Protein AF-A0A9P4GZK0-F1 (afdb_monomer)

Sequence (194 aa):
MDSSSLLPEMSDAFSIWDTGPIDHAFTLTSPNNSKDPSTAVVNSVSCSWLLSFKPSSAPNNCAILILGGGGYIELMVGREGIQVARWLCSLGFHCFVLTLELPEKQESYDVVQPDVQLRDEVPRTFVVYAGNDKVVPVVNAYRLAQAIQEKRVGVEVHVFADAPHGFTLDTVGLPVSAWTGMCAAWMKQLRLFG

Organism: NCBI:txid210430

Foldseek 3Di:
DDPCQLADPQPDKDFDPDPDDCVVQFDWDFVPRDSHNLRIKTQDGPTKMKRKDAQPDAALPAEEEFFADDQLGIGRCRNRNVVVCNLVSPQRYIYIYMDDRGPDHDVCVVPCLPLVPDDLDDAAEEEEEECPDPPDHPVSVVSNCVSCVVSVHHYHYHYDPHDDPPDGCPRPPDPSNCSSVVVVVVCVVVVSGD

InterPro domains:
  IPR002925 Dienelactone hydrolase [PF01738] (125-193)
  IPR029058 Alpha/Beta hydrolase fold [G3DSA:3.40.50.1820] (100-193)
  IPR029058 Alpha/Beta hydrolase fold [SSF53474] (97-188)

Nearest PDB structures (foldseek):
  6a6o-assembly1_A  TM=7.154E-01  e=4.661E-07  Caldicellulosiruptor acetigenus 6A
  3bxp-assembly1_B  TM=6.735E-01  e=2.338E-05  Lactiplantibacillus plantarum WCFS1
  5yzm-assembly1_B  TM=6.278E-01  e=8.307E-03  Deinococcus radiodurans R1 = ATCC 13939 = DSM 20539
  3ain-assembly1_A  TM=5.612E-01  e=8.154E-02  Sulfurisphaera tokodaii
  3dlb-assembly1_B  TM=3.175E-01  e=6.164E-01  Thermus thermophilus

pLDDT: mean 85.08, std 13.41, range [36.5, 98.31]

Mean predicted aligned error: 6.68 Å

Structure (mmCIF, N/CA/C/O backbone):
data_AF-A0A9P4GZK0-F1
#
_entry.id   AF-A0A9P4GZK0-F1
#
loop_
_atom_site.group_PDB
_atom_site.id
_atom_site.type_symbol
_atom_site.label_atom_id
_atom_site.label_alt_id
_atom_site.label_comp_id
_atom_site.label_asym_id
_atom_site.label_entity_id
_atom_site.label_seq_id
_atom_site.pdbx_PDB_ins_code
_atom_site.Cartn_x
_atom_site.Cartn_y
_atom_site.Cartn_z
_atom_site.occupancy
_atom_site.B_iso_or_equiv
_atom_site.auth_seq_id
_atom_site.auth_comp_id
_atom_site.auth_asym_id
_atom_site.auth_atom_id
_atom_site.pdbx_PDB_model_num
ATOM 1 N N . MET A 1 1 ? 10.801 -10.917 -26.044 1.00 36.50 1 MET A N 1
ATOM 2 C CA . MET A 1 1 ? 10.352 -11.952 -25.089 1.00 36.50 1 MET A CA 1
ATOM 3 C C . MET A 1 1 ? 8.890 -11.686 -24.822 1.00 36.50 1 MET A C 1
ATOM 5 O O . MET A 1 1 ? 8.538 -10.523 -24.698 1.00 36.50 1 MET A O 1
ATOM 9 N N . ASP A 1 2 ? 8.063 -12.724 -24.836 1.00 42.66 2 ASP A N 1
ATOM 10 C CA . ASP A 1 2 ? 6.616 -12.588 -24.686 1.00 42.66 2 ASP A CA 1
ATOM 11 C C . ASP A 1 2 ? 6.267 -12.234 -23.228 1.00 42.66 2 ASP A C 1
ATOM 13 O O . ASP A 1 2 ? 6.467 -13.036 -22.310 1.00 42.66 2 ASP A O 1
ATOM 17 N N . SER A 1 3 ? 5.827 -10.992 -23.011 1.00 46.72 3 SER A N 1
ATOM 18 C CA . SER A 1 3 ? 5.447 -10.425 -21.709 1.00 46.72 3 SER A CA 1
ATOM 19 C C . SER A 1 3 ? 4.198 -11.078 -21.106 1.00 46.72 3 SER A C 1
ATOM 21 O O . SER A 1 3 ? 3.907 -10.856 -19.932 1.00 46.72 3 SER A O 1
ATOM 23 N N . SER A 1 4 ? 3.493 -11.914 -21.877 1.00 50.47 4 SER A N 1
ATOM 24 C CA . SER A 1 4 ? 2.257 -12.599 -21.480 1.00 50.47 4 SER A CA 1
ATOM 25 C C . SER A 1 4 ? 2.415 -13.518 -20.260 1.00 50.47 4 SER A C 1
ATOM 27 O O . SER A 1 4 ? 1.480 -13.678 -19.483 1.00 50.47 4 SER A O 1
ATOM 29 N N . SER A 1 5 ? 3.607 -14.088 -20.036 1.00 53.69 5 SER A N 1
ATOM 30 C CA . SER A 1 5 ? 3.842 -15.073 -18.961 1.00 53.69 5 SER A CA 1
ATOM 31 C C . SER A 1 5 ? 4.062 -14.491 -17.556 1.00 53.69 5 SER A C 1
ATOM 33 O O . SER A 1 5 ? 4.090 -15.250 -16.590 1.00 53.69 5 SER A O 1
ATOM 35 N N . LEU A 1 6 ? 4.227 -13.169 -17.434 1.00 54.34 6 LEU A N 1
ATOM 36 C CA . LEU A 1 6 ? 4.440 -12.474 -16.153 1.00 54.34 6 LEU A CA 1
ATOM 37 C C . LEU A 1 6 ? 3.178 -11.807 -15.609 1.00 54.34 6 LEU A C 1
ATOM 39 O O . LEU A 1 6 ? 3.190 -11.285 -14.495 1.00 54.34 6 LEU A O 1
ATOM 43 N N . LEU A 1 7 ? 2.097 -11.818 -16.381 1.00 59.19 7 LEU A N 1
ATOM 44 C CA . LEU A 1 7 ? 0.811 -11.303 -15.952 1.00 59.19 7 LEU A CA 1
ATOM 45 C C . LEU A 1 7 ? -0.003 -12.447 -15.329 1.00 59.19 7 LEU A C 1
ATOM 47 O O . LEU A 1 7 ? 0.010 -13.561 -15.854 1.00 59.19 7 LEU A O 1
ATOM 51 N N . PRO A 1 8 ? -0.698 -12.219 -14.199 1.00 54.00 8 PRO A N 1
ATOM 52 C CA . PRO A 1 8 ? -1.696 -13.173 -13.725 1.00 54.00 8 PRO A CA 1
ATOM 53 C C . PRO A 1 8 ? -2.717 -13.396 -14.845 1.00 54.00 8 PRO A C 1
ATOM 55 O O . PRO A 1 8 ? -2.987 -12.447 -15.580 1.00 54.00 8 PRO A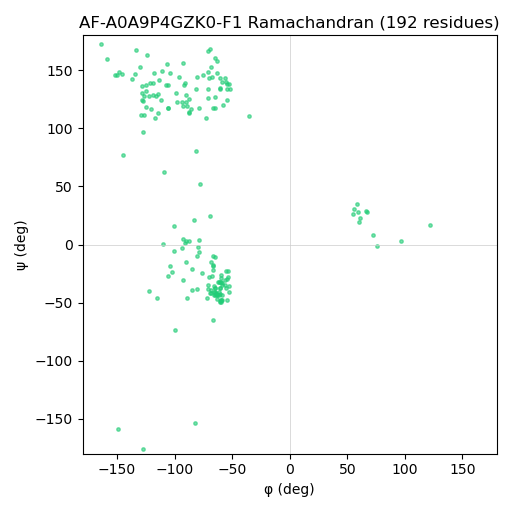 O 1
ATOM 58 N N . GLU A 1 9 ? -3.216 -14.633 -14.994 1.00 54.28 9 GLU A N 1
ATOM 59 C CA . GLU A 1 9 ? -4.122 -15.043 -16.081 1.00 54.28 9 GLU A CA 1
ATOM 60 C C . GLU A 1 9 ? -5.069 -13.894 -16.447 1.00 54.28 9 GLU A C 1
ATOM 62 O O . GLU A 1 9 ? -5.887 -13.474 -15.631 1.00 54.28 9 GLU A O 1
ATOM 67 N N . MET A 1 10 ? -4.864 -13.320 -17.638 1.00 51.28 10 MET A N 1
ATOM 68 C CA . MET A 1 10 ? -5.350 -11.998 -18.067 1.00 51.28 10 MET A CA 1
ATOM 69 C C . MET A 1 10 ? -6.876 -11.923 -18.254 1.00 51.28 10 MET A C 1
ATOM 71 O O . MET A 1 10 ? -7.372 -11.113 -19.034 1.00 51.28 10 MET A O 1
ATOM 75 N N . SER A 1 11 ? -7.645 -12.778 -17.583 1.00 50.88 11 SER A N 1
ATOM 76 C CA . SER A 1 11 ? -9.084 -12.890 -17.781 1.00 50.88 11 SER A CA 1
ATOM 77 C C . SER A 1 11 ? -9.858 -11.653 -17.330 1.00 50.88 11 SER A C 1
ATOM 79 O O . SER A 1 11 ? -10.993 -11.488 -17.758 1.00 50.88 11 SER A O 1
ATOM 81 N N . ASP A 1 12 ? -9.277 -10.774 -16.505 1.00 73.31 12 ASP A N 1
ATOM 82 C CA . ASP A 1 12 ? -9.933 -9.545 -16.055 1.00 73.31 12 ASP A CA 1
ATOM 83 C C . ASP A 1 12 ? -8.907 -8.399 -15.915 1.00 73.31 12 ASP A C 1
ATOM 85 O O . ASP A 1 12 ? -8.463 -8.073 -14.815 1.00 73.31 12 ASP A O 1
ATOM 89 N N . ALA A 1 13 ? -8.490 -7.790 -17.027 1.00 80.50 13 ALA A N 1
ATOM 90 C CA . ALA A 1 13 ? -7.723 -6.542 -17.023 1.00 80.50 13 ALA A CA 1
ATOM 91 C C . ALA A 1 13 ? -8.471 -5.468 -17.819 1.00 80.50 13 ALA A C 1
ATOM 93 O O . ALA A 1 13 ? -9.044 -5.756 -18.870 1.00 80.50 13 ALA A O 1
ATOM 94 N N . PHE A 1 14 ? -8.472 -4.236 -17.315 1.00 84.19 14 PHE A N 1
ATOM 95 C CA . PHE A 1 14 ? -9.250 -3.136 -17.884 1.00 84.19 14 PHE A CA 1
ATOM 96 C C . PHE A 1 14 ? -8.354 -1.930 -18.115 1.00 84.19 14 PHE A C 1
ATOM 98 O O . PHE A 1 14 ? -7.653 -1.499 -17.201 1.00 84.19 14 PHE A O 1
ATOM 105 N N . SER A 1 15 ? -8.399 -1.356 -19.308 1.00 84.50 15 SER A N 1
ATOM 106 C CA . SER A 1 15 ? -7.792 -0.050 -19.538 1.00 84.50 15 SER A CA 1
ATOM 107 C C . SER A 1 15 ? -8.654 1.058 -18.937 1.00 84.50 15 SER A C 1
ATOM 109 O O . SER A 1 15 ? -9.883 0.957 -18.915 1.00 84.50 15 SER A O 1
ATOM 111 N N . ILE A 1 16 ? -8.009 2.114 -18.441 1.00 82.31 16 ILE A N 1
ATOM 112 C CA . ILE A 1 16 ? -8.696 3.252 -17.812 1.00 82.31 16 ILE A CA 1
ATOM 113 C C . ILE A 1 16 ? -9.165 4.274 -18.849 1.00 82.31 16 ILE A C 1
ATOM 115 O O . ILE A 1 16 ? -10.252 4.833 -18.706 1.00 82.31 16 ILE A O 1
ATOM 119 N N . TRP A 1 17 ? -8.349 4.522 -19.876 1.00 76.44 17 TRP A N 1
ATOM 120 C CA . TRP A 1 17 ? -8.568 5.615 -20.830 1.00 76.44 17 TRP A CA 1
ATOM 121 C C . TRP A 1 17 ? -8.846 5.108 -22.247 1.00 76.44 17 TRP A C 1
ATOM 123 O O . TRP A 1 17 ? -9.811 5.544 -22.870 1.00 76.44 17 TRP A O 1
ATOM 133 N N . ASP A 1 18 ? -8.047 4.151 -22.728 1.00 67.25 18 ASP A N 1
ATOM 134 C CA . ASP A 1 18 ? -8.069 3.700 -24.125 1.00 67.25 18 ASP A CA 1
ATOM 135 C C . ASP A 1 18 ? -8.554 2.261 -24.269 1.00 67.25 18 ASP A C 1
ATOM 137 O O . ASP A 1 18 ? -8.141 1.389 -23.524 1.00 67.25 18 ASP A O 1
ATOM 141 N N . THR A 1 19 ? -9.326 1.921 -25.294 1.00 66.69 19 THR A N 1
ATOM 142 C CA . THR A 1 19 ? -9.740 0.521 -25.537 1.00 66.69 19 THR A CA 1
ATOM 143 C C . THR A 1 19 ? -8.695 -0.305 -26.301 1.00 66.69 19 THR A C 1
ATOM 145 O O . THR A 1 19 ? -9.048 -1.282 -26.963 1.00 66.69 19 THR A O 1
ATOM 148 N N . GLY A 1 20 ? -7.428 0.119 -26.292 1.00 66.50 20 GLY A N 1
ATOM 149 C CA . GLY A 1 20 ? -6.337 -0.582 -26.969 1.00 66.50 20 GLY A CA 1
ATOM 150 C C . GLY A 1 20 ? -6.068 -1.964 -26.359 1.00 66.50 20 GLY A C 1
ATOM 151 O O . GLY A 1 20 ? -6.484 -2.229 -25.231 1.00 66.50 20 GLY A O 1
ATOM 152 N N . PRO A 1 21 ? -5.391 -2.871 -27.082 1.00 70.44 21 PRO A N 1
ATOM 153 C CA . PRO A 1 21 ? -4.929 -4.119 -26.491 1.00 70.44 21 PRO A CA 1
ATOM 154 C C . PRO A 1 21 ? -3.911 -3.826 -25.381 1.00 70.44 21 PRO A C 1
ATOM 156 O O . PRO A 1 21 ? -3.145 -2.869 -25.458 1.00 70.44 21 PRO A O 1
ATOM 159 N N . ILE A 1 22 ? -3.890 -4.670 -24.351 1.00 74.75 22 ILE A N 1
ATOM 160 C CA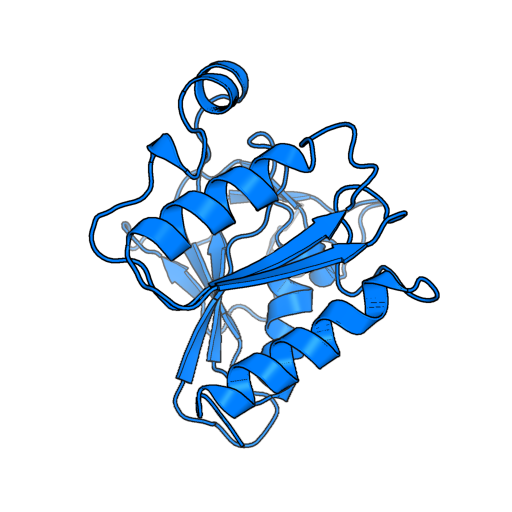 . ILE A 1 22 ? -2.884 -4.603 -23.276 1.00 74.75 22 ILE A CA 1
ATOM 161 C C . ILE A 1 22 ? -1.474 -4.928 -23.781 1.00 74.75 22 ILE A C 1
ATOM 163 O O . ILE A 1 22 ? -0.480 -4.574 -23.147 1.00 74.75 22 ILE A O 1
ATOM 167 N N . ASP A 1 23 ? -1.378 -5.577 -24.940 1.00 70.69 23 ASP A N 1
ATOM 168 C CA . ASP A 1 23 ? -0.118 -5.809 -25.626 1.00 70.69 23 ASP A CA 1
ATOM 169 C C . ASP A 1 23 ? 0.548 -4.456 -25.901 1.00 70.69 23 ASP A C 1
ATOM 171 O O . ASP A 1 23 ? -0.012 -3.597 -26.578 1.00 70.69 23 ASP A O 1
ATOM 175 N N . HIS A 1 24 ? 1.753 -4.269 -25.356 1.00 72.19 24 HIS A N 1
ATOM 176 C CA . HIS A 1 24 ? 2.518 -3.013 -25.390 1.00 72.19 24 HIS A CA 1
ATOM 177 C C . HIS A 1 24 ? 1.990 -1.874 -24.505 1.00 72.19 24 HIS A C 1
ATOM 179 O O . HIS A 1 24 ? 2.543 -0.778 -24.552 1.00 72.19 24 HIS A O 1
ATOM 185 N N . ALA A 1 25 ? 0.992 -2.115 -23.650 1.00 75.19 25 ALA A N 1
ATOM 186 C CA . ALA A 1 25 ? 0.517 -1.111 -22.699 1.00 75.19 25 ALA A CA 1
ATOM 187 C C . ALA A 1 25 ? 1.593 -0.682 -21.698 1.00 75.19 25 ALA A C 1
ATOM 189 O O . ALA A 1 25 ? 1.618 0.462 -21.248 1.00 75.19 25 ALA A O 1
ATOM 190 N N . PHE A 1 26 ? 2.477 -1.608 -21.341 1.00 79.44 26 PHE A N 1
ATOM 191 C CA . PHE A 1 26 ? 3.599 -1.381 -20.448 1.00 79.44 26 PHE A CA 1
ATOM 192 C C . PHE A 1 26 ? 4.667 -2.455 -20.662 1.00 79.44 26 PHE A C 1
ATOM 194 O O . PHE A 1 26 ? 4.394 -3.540 -21.184 1.00 79.44 26 PHE A O 1
ATOM 201 N N . THR A 1 27 ? 5.896 -2.163 -20.247 1.00 80.75 27 THR A N 1
ATOM 202 C CA . THR A 1 27 ? 6.993 -3.135 -20.276 1.00 80.75 27 THR A CA 1
ATOM 203 C C . THR A 1 27 ? 7.184 -3.763 -18.907 1.00 80.75 27 THR A C 1
ATOM 205 O O . THR A 1 27 ? 7.273 -3.062 -17.900 1.00 80.75 27 THR A O 1
ATOM 208 N N . LEU A 1 28 ? 7.256 -5.095 -18.883 1.00 79.69 28 LEU A N 1
ATOM 209 C CA . LEU A 1 28 ? 7.527 -5.876 -17.682 1.00 79.69 28 LEU A CA 1
ATOM 210 C C . LEU A 1 28 ? 8.936 -6.451 -17.717 1.00 79.69 28 LEU A C 1
ATOM 212 O O . LEU A 1 28 ? 9.360 -7.034 -18.717 1.00 79.69 28 LEU A O 1
ATOM 216 N N . THR A 1 29 ? 9.609 -6.378 -16.580 1.00 82.75 29 THR A N 1
ATOM 217 C CA . THR A 1 29 ? 10.801 -7.166 -16.284 1.00 82.75 29 THR A CA 1
ATOM 218 C C . THR A 1 29 ? 10.595 -7.955 -14.998 1.00 82.75 29 THR A C 1
ATOM 220 O O . THR A 1 29 ? 9.687 -7.688 -14.212 1.00 82.75 29 THR A O 1
ATOM 223 N N . SER A 1 30 ? 11.423 -8.971 -14.783 1.00 77.75 30 SER A N 1
ATOM 224 C CA . SER A 1 30 ? 11.475 -9.682 -13.512 1.00 77.75 30 SER A CA 1
ATOM 225 C C . SER A 1 30 ? 12.929 -9.931 -13.115 1.00 77.75 30 SER A C 1
ATOM 227 O O . SER A 1 30 ? 13.769 -10.231 -13.977 1.00 77.75 30 SER A O 1
ATOM 229 N N . PRO A 1 31 ? 13.267 -9.832 -11.818 1.00 77.56 31 PRO A N 1
ATOM 230 C CA . PRO A 1 31 ? 14.590 -10.199 -11.342 1.00 77.56 31 PRO A CA 1
ATOM 231 C C . PRO A 1 31 ? 14.943 -11.630 -11.764 1.00 77.56 31 PRO A C 1
ATOM 233 O O . PRO A 1 31 ? 14.139 -12.554 -11.617 1.00 77.56 31 PRO A O 1
ATOM 236 N N . ASN A 1 32 ? 16.157 -11.818 -12.286 1.00 79.31 32 ASN A N 1
ATOM 237 C CA . ASN A 1 32 ? 16.692 -13.116 -12.719 1.00 79.31 32 ASN A CA 1
ATOM 238 C C . ASN A 1 32 ? 15.823 -13.874 -13.746 1.00 79.31 32 ASN A C 1
ATOM 240 O O . ASN A 1 32 ? 15.887 -15.101 -13.803 1.00 79.31 32 ASN A O 1
ATOM 244 N N . ASN A 1 33 ? 15.012 -13.175 -14.553 1.00 77.00 33 ASN A N 1
ATOM 245 C CA . ASN A 1 33 ? 14.053 -13.785 -15.486 1.00 77.00 33 ASN A CA 1
ATOM 246 C C . ASN A 1 33 ? 13.057 -14.745 -14.800 1.00 77.00 33 ASN A C 1
ATOM 248 O O . ASN A 1 33 ? 12.615 -15.731 -15.400 1.00 77.00 33 ASN A O 1
ATOM 252 N N . SER A 1 34 ? 12.715 -14.479 -13.534 1.00 78.00 34 SER A N 1
ATOM 253 C CA . SER A 1 34 ? 11.658 -15.186 -12.805 1.00 78.00 34 SER A CA 1
ATOM 254 C C . SER A 1 34 ? 10.350 -15.168 -13.597 1.00 78.00 34 SER A C 1
ATOM 256 O O . SER A 1 34 ? 9.984 -14.134 -14.143 1.00 78.00 34 SER A O 1
ATOM 258 N N . LYS A 1 35 ? 9.622 -16.287 -13.633 1.00 78.12 35 LYS A N 1
ATOM 259 C CA . LYS A 1 35 ? 8.276 -16.357 -14.230 1.00 78.12 35 LYS A CA 1
ATOM 260 C C . LYS A 1 35 ? 7.153 -16.087 -13.229 1.00 78.12 35 LYS A C 1
ATOM 262 O O . LYS A 1 35 ? 5.992 -16.184 -13.599 1.00 78.12 35 LYS A O 1
ATOM 267 N N . ASP A 1 36 ? 7.475 -15.804 -11.968 1.00 81.44 36 ASP A N 1
ATOM 268 C CA . ASP A 1 36 ? 6.464 -15.503 -10.956 1.00 81.44 36 ASP A CA 1
ATOM 269 C C . ASP A 1 36 ? 5.972 -14.051 -11.106 1.00 81.44 36 ASP A C 1
ATOM 271 O O . ASP A 1 36 ? 6.761 -13.123 -10.874 1.00 81.44 36 ASP A O 1
ATOM 275 N N . PRO A 1 37 ? 4.676 -13.827 -11.410 1.00 80.75 37 PRO A N 1
ATOM 276 C CA . PRO A 1 37 ? 4.082 -12.491 -11.470 1.00 80.75 37 PRO A CA 1
ATOM 277 C C . PRO A 1 37 ? 4.307 -11.669 -10.198 1.00 80.75 37 PRO A C 1
ATOM 279 O O . PRO A 1 37 ? 4.395 -10.447 -10.250 1.00 80.75 37 PRO A O 1
ATOM 282 N N . SER A 1 38 ? 4.462 -12.324 -9.041 1.00 81.81 38 SER A N 1
ATOM 283 C CA . SER A 1 38 ? 4.719 -11.666 -7.754 1.00 81.81 38 SER A CA 1
ATOM 284 C C . SER A 1 38 ? 6.064 -10.926 -7.686 1.00 81.81 38 SER A C 1
ATOM 286 O O . SER A 1 38 ? 6.302 -10.155 -6.755 1.00 81.81 38 SER A O 1
ATOM 288 N N . THR A 1 39 ? 6.931 -11.142 -8.677 1.00 83.31 39 THR A N 1
ATOM 289 C CA . THR A 1 39 ? 8.256 -10.522 -8.800 1.00 83.31 39 THR A CA 1
ATOM 290 C C . THR A 1 39 ? 8.340 -9.510 -9.941 1.00 83.31 39 THR A C 1
ATOM 292 O O . THR A 1 39 ? 9.401 -8.932 -10.163 1.00 83.31 39 THR A O 1
ATOM 295 N N . ALA A 1 40 ? 7.245 -9.296 -10.671 1.00 85.19 40 ALA A N 1
ATOM 296 C CA . ALA A 1 40 ? 7.241 -8.450 -11.852 1.00 85.19 40 ALA A CA 1
ATOM 297 C C . ALA A 1 40 ? 7.409 -6.960 -11.505 1.00 85.19 40 ALA A C 1
ATOM 299 O O . ALA A 1 40 ? 6.868 -6.465 -10.512 1.00 85.19 40 ALA A O 1
ATOM 300 N N . VAL A 1 41 ? 8.135 -6.246 -12.357 1.00 85.00 41 VAL A N 1
ATOM 301 C CA . VAL A 1 41 ? 8.388 -4.806 -12.281 1.00 85.00 41 VAL A CA 1
ATOM 302 C C . VAL A 1 41 ? 7.951 -4.187 -13.598 1.00 85.00 41 VAL A C 1
ATOM 304 O O . VAL A 1 41 ? 8.294 -4.695 -14.664 1.00 85.00 41 VAL A O 1
ATOM 307 N N . VAL A 1 42 ? 7.186 -3.102 -13.530 1.00 83.75 42 VAL A N 1
ATOM 308 C CA . VAL A 1 42 ? 6.823 -2.305 -14.703 1.00 83.75 42 VAL A CA 1
ATOM 309 C C . VAL A 1 42 ? 7.825 -1.162 -14.845 1.00 83.75 42 VAL A C 1
ATOM 311 O O . VAL A 1 42 ? 7.987 -0.371 -13.919 1.00 83.75 42 VAL A O 1
ATOM 314 N N . ASN A 1 43 ? 8.503 -1.079 -15.990 1.00 81.00 43 ASN A N 1
ATOM 315 C CA . ASN A 1 43 ? 9.562 -0.084 -16.228 1.00 81.00 43 ASN A CA 1
ATOM 316 C C . ASN A 1 43 ? 9.102 1.094 -17.094 1.00 81.00 43 ASN A C 1
ATOM 318 O O . ASN A 1 43 ? 9.706 2.158 -17.062 1.00 81.00 43 ASN A O 1
ATOM 322 N N . SER A 1 44 ? 8.064 0.902 -17.905 1.00 80.75 44 SER A N 1
ATOM 323 C CA . SER A 1 44 ? 7.448 1.973 -18.687 1.00 80.75 44 SER A CA 1
ATOM 324 C C . SER A 1 44 ? 5.973 1.676 -18.882 1.00 80.75 44 SER A C 1
ATOM 326 O O . SER A 1 44 ? 5.591 0.509 -18.998 1.00 80.75 44 SER A O 1
ATOM 328 N N . VAL A 1 45 ? 5.160 2.725 -18.907 1.00 81.44 45 VAL A N 1
ATOM 329 C CA . VAL A 1 45 ? 3.713 2.647 -19.097 1.00 81.44 45 VAL A CA 1
ATOM 330 C C . VAL A 1 45 ? 3.359 3.544 -20.271 1.00 81.44 45 VAL A C 1
ATOM 332 O O . VAL A 1 45 ? 3.615 4.737 -20.229 1.00 81.44 45 VAL A O 1
ATOM 335 N N . SER A 1 46 ? 2.808 2.959 -21.330 1.00 81.75 46 SER A N 1
ATOM 336 C CA . SER A 1 46 ? 2.264 3.682 -22.484 1.00 81.75 46 SER A CA 1
ATOM 337 C C . SER A 1 46 ? 0.769 3.949 -22.328 1.00 81.75 46 SER A C 1
ATOM 339 O O . SER A 1 46 ? 0.270 4.955 -22.817 1.00 81.75 46 SER A O 1
ATOM 341 N N . CYS A 1 47 ? 0.047 3.065 -21.635 1.00 80.69 47 CYS A N 1
ATOM 342 C CA . CYS A 1 47 ? -1.322 3.314 -21.196 1.00 80.69 47 CYS A CA 1
ATOM 343 C C . CYS A 1 47 ? -1.586 2.653 -19.838 1.00 80.69 47 CYS A C 1
ATOM 345 O O . CYS A 1 47 ? -1.033 1.596 -19.529 1.00 80.69 47 CYS A O 1
ATOM 347 N N . SER A 1 48 ? -2.425 3.290 -19.018 1.00 85.69 48 SER A N 1
ATOM 348 C CA . SER A 1 48 ? -2.739 2.834 -17.660 1.00 85.69 48 SER A CA 1
ATOM 349 C C . SER A 1 48 ? -3.803 1.740 -17.642 1.00 85.69 48 SER A C 1
ATOM 351 O O . SER A 1 48 ? -4.862 1.882 -18.261 1.00 85.69 48 SER A O 1
ATOM 353 N N . TRP A 1 49 ? -3.552 0.681 -16.871 1.00 87.00 49 TRP A N 1
ATOM 354 C CA . TRP A 1 49 ? -4.429 -0.484 -16.752 1.00 87.00 49 TRP A CA 1
ATOM 355 C C . TRP A 1 49 ? -4.710 -0.854 -15.298 1.00 87.00 49 TRP A C 1
ATOM 357 O O . TRP A 1 49 ? -3.902 -0.637 -14.399 1.00 87.00 49 TRP A O 1
ATOM 367 N N . LEU A 1 50 ? -5.862 -1.480 -15.086 1.00 89.88 50 LEU A N 1
ATOM 368 C CA . LEU A 1 50 ? -6.251 -2.141 -13.851 1.00 89.88 50 LEU A CA 1
ATOM 369 C C . LEU A 1 50 ? -6.161 -3.652 -14.041 1.00 89.88 50 LEU A C 1
ATOM 371 O O . LEU A 1 50 ? -6.904 -4.229 -14.835 1.00 89.88 50 LEU A O 1
ATOM 375 N N . LEU A 1 51 ? -5.287 -4.296 -13.277 1.00 89.25 51 LEU A N 1
ATOM 376 C CA . LEU A 1 51 ? -5.211 -5.750 -13.178 1.00 89.25 51 LEU A CA 1
ATOM 377 C C . LEU A 1 51 ? -6.185 -6.205 -12.085 1.00 89.25 51 LEU A C 1
ATOM 379 O O . LEU A 1 51 ? -5.986 -5.854 -10.921 1.00 89.25 51 LEU A O 1
ATOM 383 N N . SER A 1 52 ? -7.246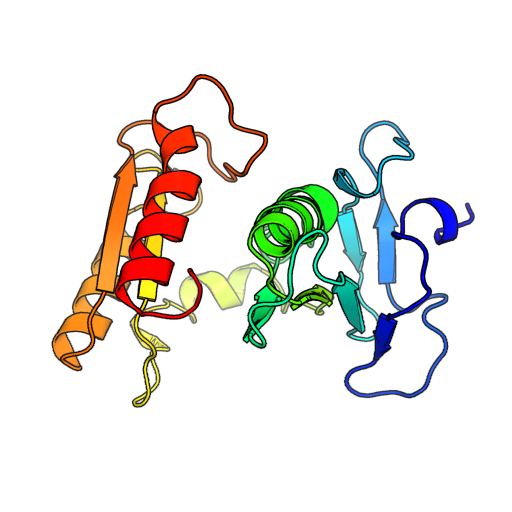 -6.939 -12.430 1.00 91.38 52 SER A N 1
ATOM 384 C CA . SER A 1 52 ? -8.260 -7.366 -11.458 1.00 91.38 52 SER A CA 1
ATOM 385 C C . SER A 1 52 ? -7.947 -8.728 -10.840 1.00 91.38 52 SER A C 1
ATOM 387 O O . SER A 1 52 ? -7.570 -9.680 -11.517 1.00 91.38 52 SER A O 1
ATOM 389 N N . PHE A 1 53 ? -8.187 -8.825 -9.534 1.00 92.00 53 PHE A N 1
ATOM 390 C CA . PHE A 1 53 ? -8.020 -10.018 -8.716 1.00 92.00 53 PHE A CA 1
ATOM 391 C C . PHE A 1 53 ? -9.323 -10.285 -7.970 1.00 92.00 53 PHE A C 1
ATOM 393 O O . PHE A 1 53 ? -9.727 -9.519 -7.091 1.00 92.00 53 PHE A O 1
ATOM 400 N N . LYS A 1 54 ? -9.997 -11.375 -8.338 1.00 92.50 54 LYS A N 1
ATOM 401 C CA . LYS A 1 54 ? -11.248 -11.796 -7.700 1.00 92.50 54 LYS A CA 1
ATOM 402 C C . LYS A 1 54 ? -10.982 -12.323 -6.278 1.00 92.50 54 LYS A C 1
ATOM 404 O O . LYS A 1 54 ? -9.928 -12.924 -6.052 1.00 92.50 54 LYS A O 1
ATOM 409 N N . PRO A 1 55 ? -11.936 -12.156 -5.340 1.00 94.06 55 PRO A N 1
ATOM 410 C CA . PRO A 1 55 ? -11.833 -12.741 -4.007 1.00 94.06 55 PRO A CA 1
ATOM 411 C C . PRO A 1 55 ? -11.545 -14.245 -4.072 1.00 94.06 55 PRO A C 1
ATOM 413 O O . PRO A 1 55 ? -12.198 -14.972 -4.821 1.00 94.06 55 PRO A O 1
ATOM 416 N N . SER A 1 56 ? -10.594 -14.723 -3.267 1.00 92.50 56 SER A N 1
ATOM 417 C CA . SER A 1 56 ? -10.299 -16.159 -3.135 1.00 92.50 56 SER A CA 1
ATOM 418 C C . SER A 1 56 ? -11.053 -16.809 -1.968 1.00 92.50 56 SER A C 1
ATOM 420 O O . SER A 1 56 ? -10.933 -18.010 -1.735 1.00 92.50 56 SER A O 1
ATOM 422 N N . SER A 1 57 ? -11.806 -16.009 -1.213 1.00 90.94 57 SER A N 1
ATOM 423 C CA . SER A 1 57 ? -12.721 -16.413 -0.146 1.00 90.94 57 SER A CA 1
ATOM 424 C C . SER A 1 57 ? -14.107 -15.794 -0.381 1.00 90.94 57 SER A C 1
ATOM 426 O O . SER A 1 57 ? -14.347 -15.185 -1.426 1.00 90.94 57 SER A O 1
ATOM 428 N N . ALA A 1 58 ? -15.049 -15.989 0.550 1.00 92.88 58 ALA A N 1
ATOM 429 C CA . ALA A 1 58 ? -16.399 -15.440 0.426 1.00 92.88 58 ALA A CA 1
ATOM 430 C C . ALA A 1 58 ? -16.348 -13.910 0.197 1.00 92.88 58 ALA A C 1
ATOM 432 O O . ALA A 1 58 ? -15.740 -13.209 1.011 1.00 92.88 58 ALA A O 1
ATOM 433 N N . PRO A 1 59 ? -16.962 -13.384 -0.882 1.00 92.88 59 PRO A N 1
ATOM 434 C CA . PRO A 1 59 ? -16.909 -11.960 -1.184 1.00 92.88 59 PRO A CA 1
ATOM 435 C C . PRO A 1 59 ? -17.520 -11.112 -0.067 1.00 92.88 59 PRO A C 1
ATOM 437 O O . PRO A 1 59 ? -18.628 -11.385 0.393 1.00 92.88 59 PRO A O 1
ATOM 440 N N . ASN A 1 60 ? -16.824 -10.043 0.319 1.00 92.81 60 ASN A N 1
ATOM 441 C CA . ASN A 1 60 ? -17.315 -9.058 1.288 1.00 92.81 60 ASN A CA 1
ATOM 442 C C . ASN A 1 60 ? -18.026 -7.858 0.622 1.00 92.81 60 ASN A C 1
ATOM 444 O O . ASN A 1 60 ? -18.438 -6.927 1.307 1.00 92.81 60 ASN A O 1
ATOM 448 N N . ASN A 1 61 ? -18.200 -7.898 -0.707 1.00 89.50 61 ASN A N 1
ATOM 449 C CA . ASN A 1 61 ? -18.784 -6.838 -1.543 1.00 89.50 61 ASN A CA 1
ATOM 450 C C . ASN A 1 61 ? -18.032 -5.493 -1.502 1.00 89.50 61 ASN A C 1
ATOM 452 O O . ASN A 1 61 ? -18.590 -4.463 -1.881 1.00 89.50 61 ASN A O 1
ATOM 456 N N . CYS A 1 62 ? -16.766 -5.490 -1.086 1.00 93.25 62 CYS A N 1
ATOM 457 C CA . CYS A 1 62 ? -15.885 -4.333 -1.157 1.00 93.25 62 CYS A CA 1
ATOM 458 C C . CYS A 1 62 ? -14.772 -4.551 -2.188 1.00 93.25 62 CYS A C 1
ATOM 460 O O . CYS A 1 62 ? -14.298 -5.670 -2.407 1.00 93.25 62 CYS A O 1
ATOM 462 N N . ALA A 1 63 ? -14.331 -3.451 -2.798 1.00 94.25 63 ALA A N 1
ATOM 463 C CA . ALA A 1 63 ? -13.210 -3.433 -3.726 1.00 94.25 63 ALA A CA 1
ATOM 464 C C . ALA A 1 63 ? -12.068 -2.554 -3.203 1.00 94.25 63 ALA A C 1
ATOM 466 O O . ALA A 1 63 ? -12.319 -1.552 -2.532 1.00 94.25 63 ALA A O 1
ATOM 467 N N . ILE A 1 64 ? -10.824 -2.920 -3.520 1.00 95.81 64 ILE A N 1
ATOM 468 C CA . ILE A 1 64 ? -9.621 -2.163 -3.146 1.00 95.81 64 ILE A CA 1
ATOM 469 C C . ILE A 1 64 ? -8.789 -1.872 -4.394 1.00 95.81 64 ILE A C 1
ATOM 471 O O . ILE A 1 64 ? -8.434 -2.784 -5.139 1.00 95.81 64 ILE A O 1
ATOM 475 N N . LEU A 1 65 ? -8.446 -0.599 -4.596 1.00 95.38 65 LEU A N 1
ATOM 476 C CA . LEU A 1 65 ? -7.459 -0.165 -5.581 1.00 95.38 65 LEU A CA 1
ATOM 477 C C . LEU A 1 65 ? -6.073 -0.127 -4.928 1.00 95.38 65 LEU A C 1
ATOM 479 O O . LEU A 1 65 ? -5.901 0.484 -3.876 1.00 95.38 65 LEU A O 1
ATOM 483 N N . ILE A 1 66 ? -5.093 -0.762 -5.561 1.00 94.50 66 ILE A N 1
ATOM 484 C CA . ILE A 1 66 ? -3.721 -0.889 -5.074 1.00 94.50 66 ILE A CA 1
ATOM 485 C C . ILE A 1 66 ? -2.795 -0.163 -6.040 1.00 94.50 66 ILE A C 1
ATOM 487 O O . ILE A 1 66 ? -2.809 -0.414 -7.247 1.00 94.50 66 ILE A O 1
ATOM 491 N N . LEU A 1 67 ? -1.974 0.719 -5.484 1.00 90.75 67 LEU A N 1
ATOM 492 C CA . LEU A 1 67 ? -0.962 1.473 -6.202 1.00 90.75 67 LEU A CA 1
ATOM 493 C C . LEU A 1 67 ? 0.392 1.011 -5.669 1.00 90.75 67 LEU A C 1
ATOM 495 O O . LEU A 1 67 ? 0.686 1.209 -4.491 1.00 90.75 67 LEU A O 1
ATOM 499 N N . GLY A 1 68 ? 1.178 0.347 -6.515 1.00 87.00 68 GLY A N 1
ATOM 500 C CA . GLY A 1 68 ? 2.543 -0.034 -6.157 1.00 87.00 68 GLY A CA 1
ATOM 501 C C . GLY A 1 68 ? 3.444 1.197 -6.036 1.00 87.00 68 GLY A C 1
ATOM 502 O O . GLY A 1 68 ? 3.203 2.219 -6.677 1.00 87.00 68 GLY A O 1
ATOM 503 N N . GLY A 1 69 ? 4.488 1.099 -5.223 1.00 84.81 69 GLY A N 1
ATOM 504 C CA . GLY A 1 69 ? 5.594 2.047 -5.204 1.00 84.81 69 GLY A CA 1
ATOM 505 C C . GLY A 1 69 ? 6.622 1.740 -6.295 1.00 84.81 69 GLY A C 1
ATOM 506 O O . GLY A 1 69 ? 6.302 1.155 -7.328 1.00 84.81 69 GLY A O 1
ATOM 507 N N . GLY A 1 70 ? 7.877 2.134 -6.058 1.00 77.38 70 GLY A N 1
ATOM 508 C CA . GLY A 1 70 ? 8.975 2.071 -7.042 1.00 77.38 70 GLY A CA 1
ATOM 509 C C . GLY A 1 70 ? 9.631 3.427 -7.350 1.00 77.38 70 GLY A C 1
ATOM 510 O O . GLY A 1 70 ? 10.374 3.588 -8.319 1.00 77.38 70 GLY A O 1
ATOM 511 N N . GLY A 1 71 ? 9.398 4.416 -6.480 1.00 70.12 71 GLY A N 1
ATOM 512 C CA . GLY A 1 71 ? 10.217 5.628 -6.399 1.00 70.12 71 GLY A CA 1
ATOM 513 C C . GLY A 1 71 ? 10.156 6.540 -7.624 1.00 70.12 71 GLY A C 1
ATOM 514 O O . GLY A 1 71 ? 11.146 7.216 -7.906 1.00 70.12 71 GLY A O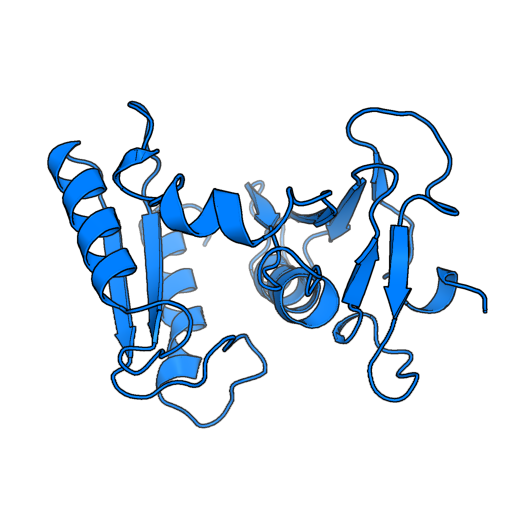 1
ATOM 515 N N . TYR A 1 72 ? 9.026 6.541 -8.342 1.00 69.62 72 TYR A N 1
ATOM 516 C CA . TYR A 1 72 ? 8.788 7.336 -9.558 1.00 69.62 72 TYR A CA 1
ATOM 517 C C . TYR A 1 72 ? 9.739 7.028 -10.725 1.00 69.62 72 TYR A C 1
ATOM 519 O O . TYR A 1 72 ? 9.943 7.864 -11.597 1.00 69.62 72 TYR A O 1
ATOM 527 N N . ILE A 1 73 ? 10.343 5.837 -10.735 1.00 68.44 73 ILE A N 1
ATOM 528 C CA . ILE A 1 73 ? 11.175 5.353 -11.851 1.00 68.44 73 ILE A CA 1
ATOM 529 C C . ILE A 1 73 ? 10.617 4.039 -12.389 1.00 68.44 73 ILE A C 1
ATOM 531 O O . ILE A 1 73 ? 10.597 3.805 -13.592 1.00 68.44 73 ILE A O 1
ATOM 535 N N . GLU A 1 74 ? 10.165 3.180 -11.485 1.00 79.00 74 GLU A N 1
ATOM 536 C CA . GLU A 1 74 ? 9.590 1.883 -11.797 1.00 79.00 74 GLU A CA 1
ATOM 537 C C . GLU A 1 74 ? 8.312 1.716 -10.980 1.00 79.00 74 GLU A C 1
ATOM 539 O O . GLU A 1 74 ? 8.055 2.469 -10.038 1.00 79.00 74 GLU A O 1
ATOM 544 N N . LEU A 1 75 ? 7.519 0.710 -11.325 1.00 81.00 75 LEU A N 1
ATOM 545 C CA . LEU A 1 75 ? 6.352 0.322 -10.556 1.00 81.00 75 LEU A CA 1
ATOM 546 C C . LEU A 1 75 ? 6.513 -1.130 -10.104 1.00 81.00 75 LEU A C 1
ATOM 548 O O . LEU A 1 75 ? 6.558 -2.059 -10.917 1.00 81.00 75 LEU A O 1
ATOM 552 N N . MET A 1 76 ? 6.586 -1.330 -8.789 1.00 85.19 76 MET A N 1
ATOM 553 C CA . MET A 1 76 ? 6.801 -2.628 -8.135 1.00 85.19 76 MET A CA 1
ATOM 554 C C . MET A 1 76 ? 5.513 -3.470 -8.113 1.00 85.19 76 MET A C 1
ATOM 556 O O . MET A 1 76 ? 5.077 -3.955 -7.067 1.00 85.19 76 MET A O 1
ATOM 560 N N . VAL A 1 77 ? 4.885 -3.639 -9.284 1.00 86.38 77 VAL A N 1
ATOM 561 C CA . VAL A 1 77 ? 3.569 -4.276 -9.466 1.00 86.38 77 VAL A CA 1
ATOM 562 C C . VAL A 1 77 ? 3.510 -5.652 -8.825 1.00 86.38 77 VAL A C 1
ATOM 564 O O . VAL A 1 77 ? 2.512 -5.968 -8.197 1.00 86.38 77 VAL A O 1
ATOM 567 N N . GLY A 1 78 ? 4.553 -6.470 -8.929 1.00 87.31 78 GLY A N 1
ATOM 568 C CA . GLY A 1 78 ? 4.577 -7.799 -8.330 1.00 87.31 78 GLY A CA 1
ATOM 569 C C . GLY A 1 78 ? 4.563 -7.751 -6.801 1.00 87.31 78 GLY A C 1
ATOM 570 O O . GLY A 1 78 ? 3.605 -8.202 -6.165 1.00 87.31 78 GLY A O 1
ATOM 571 N N . ARG A 1 79 ? 5.633 -7.200 -6.215 1.00 90.25 79 ARG A N 1
ATOM 572 C CA . ARG A 1 79 ? 5.892 -7.246 -4.765 1.00 90.25 79 ARG A CA 1
ATOM 573 C C . ARG A 1 79 ? 4.946 -6.369 -3.951 1.00 90.25 79 ARG A C 1
ATOM 575 O O . ARG A 1 79 ? 4.531 -6.760 -2.862 1.00 90.25 79 ARG A O 1
ATOM 582 N N . GLU A 1 80 ? 4.605 -5.195 -4.466 1.00 91.38 80 GLU A N 1
ATOM 583 C CA . GLU A 1 80 ? 3.798 -4.196 -3.754 1.00 91.38 80 GLU A CA 1
ATOM 584 C C . GLU A 1 80 ? 2.349 -4.148 -4.260 1.00 91.38 80 GLU A C 1
ATOM 586 O O . GLU A 1 80 ? 1.465 -3.682 -3.549 1.00 91.38 80 GLU A O 1
ATOM 591 N N . GLY A 1 81 ? 2.081 -4.685 -5.455 1.00 91.38 81 GLY A N 1
ATOM 592 C CA . GLY A 1 81 ? 0.736 -4.805 -6.019 1.00 91.38 81 GLY A CA 1
ATOM 593 C C . GLY A 1 81 ? 0.138 -6.204 -5.860 1.00 91.38 81 GLY A C 1
ATOM 594 O O . GLY A 1 81 ? -0.754 -6.419 -5.047 1.00 91.38 81 GLY A O 1
ATOM 595 N N . ILE A 1 82 ? 0.620 -7.175 -6.637 1.00 90.62 82 ILE A N 1
ATOM 596 C CA . ILE A 1 82 ? 0.043 -8.517 -6.797 1.00 90.62 82 ILE A CA 1
ATOM 597 C C . ILE A 1 82 ? 0.065 -9.301 -5.487 1.00 90.62 82 ILE A C 1
ATOM 599 O O . ILE A 1 82 ? -0.926 -9.949 -5.146 1.00 90.62 82 ILE A O 1
ATOM 603 N N . GLN A 1 83 ? 1.166 -9.259 -4.734 1.00 92.31 83 GLN A N 1
ATOM 604 C CA . GLN A 1 83 ? 1.224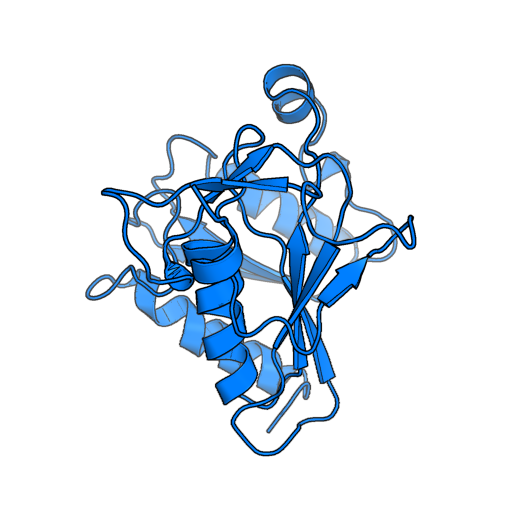 -9.944 -3.438 1.00 92.31 83 GLN A CA 1
ATOM 605 C C . GLN A 1 83 ? 0.201 -9.362 -2.455 1.00 92.31 83 GLN A C 1
ATOM 607 O O . GLN A 1 83 ? -0.529 -10.115 -1.807 1.00 92.31 83 GLN A O 1
ATOM 612 N N . VAL A 1 84 ? 0.087 -8.031 -2.407 1.00 94.88 84 VAL A N 1
ATOM 613 C CA . VAL A 1 84 ? -0.890 -7.320 -1.568 1.00 94.88 84 VAL A CA 1
ATOM 614 C C . VAL A 1 84 ? -2.318 -7.637 -2.009 1.00 94.88 84 VAL A C 1
ATOM 616 O O . VAL A 1 84 ? -3.160 -7.955 -1.170 1.00 94.88 84 VAL A O 1
ATOM 619 N N . ALA A 1 85 ? -2.574 -7.657 -3.319 1.00 94.56 85 ALA A N 1
ATOM 620 C CA . ALA A 1 85 ? -3.860 -8.033 -3.893 1.00 94.56 85 ALA A CA 1
ATOM 621 C C . ALA A 1 85 ? -4.259 -9.450 -3.480 1.00 94.56 85 ALA A C 1
ATOM 623 O O . ALA A 1 85 ? -5.370 -9.655 -3.003 1.00 94.56 85 ALA A O 1
ATOM 624 N N . ARG A 1 86 ? -3.349 -10.425 -3.593 1.00 93.50 86 ARG A N 1
ATOM 625 C CA . ARG A 1 86 ? -3.601 -11.817 -3.187 1.00 93.50 86 ARG A CA 1
ATOM 626 C C . ARG A 1 86 ? -3.931 -11.928 -1.699 1.00 93.50 86 ARG A C 1
ATOM 628 O O . ARG A 1 86 ? -4.874 -12.632 -1.338 1.00 93.50 86 ARG A O 1
ATOM 635 N N . TRP A 1 87 ? -3.204 -11.213 -0.842 1.00 95.94 87 TRP A N 1
ATOM 636 C CA . TRP A 1 87 ? -3.503 -11.161 0.589 1.00 95.94 87 TRP A CA 1
ATOM 637 C C . TRP A 1 87 ? -4.899 -10.581 0.860 1.00 95.94 87 TRP A C 1
ATOM 639 O O . TRP A 1 87 ? -5.694 -11.214 1.552 1.00 95.94 87 TRP A O 1
ATOM 649 N N . LEU A 1 88 ? -5.247 -9.439 0.270 1.00 96.44 88 LEU A N 1
ATOM 650 C CA . LEU A 1 88 ? -6.564 -8.820 0.446 1.00 96.44 88 LEU A CA 1
ATOM 651 C C . LEU A 1 88 ? -7.702 -9.667 -0.150 1.00 96.44 88 LEU A C 1
ATOM 653 O O . LEU A 1 88 ? -8.767 -9.780 0.456 1.00 96.44 88 LEU A O 1
ATOM 657 N N . CYS A 1 89 ? -7.470 -10.342 -1.278 1.00 95.31 89 CYS A N 1
ATOM 658 C CA . CYS A 1 89 ? -8.425 -11.286 -1.866 1.00 95.31 89 CYS A CA 1
ATOM 659 C C . CYS A 1 89 ? -8.731 -12.457 -0.927 1.00 95.31 89 CYS A C 1
ATOM 661 O O . CYS A 1 89 ? -9.867 -12.932 -0.897 1.00 95.31 89 CYS A O 1
ATOM 663 N N . SER A 1 90 ? -7.759 -12.886 -0.111 1.00 95.44 90 SER A N 1
ATOM 664 C CA . SER A 1 90 ? -7.988 -13.901 0.926 1.00 95.44 90 SER A CA 1
ATOM 665 C C . SER A 1 90 ? -8.926 -13.419 2.042 1.00 95.44 90 SER A C 1
ATOM 667 O O . SER A 1 90 ? -9.593 -14.234 2.680 1.00 95.44 90 SER A O 1
ATOM 669 N N . LEU A 1 91 ? -9.055 -12.099 2.225 1.00 95.69 91 LEU A N 1
ATOM 670 C CA . LEU A 1 91 ? -9.987 -11.456 3.158 1.00 95.69 91 LEU A CA 1
ATOM 671 C C . LEU A 1 91 ? -11.364 -11.148 2.531 1.00 95.69 91 LEU A C 1
ATOM 673 O O . LEU A 1 91 ? -12.217 -10.560 3.197 1.00 95.69 91 LEU A O 1
ATOM 677 N N . GLY A 1 92 ? -11.589 -11.535 1.270 1.00 95.38 92 GLY A N 1
ATOM 678 C CA . GLY A 1 92 ? -12.877 -11.405 0.582 1.00 95.38 92 GLY A CA 1
ATOM 679 C C . GLY A 1 92 ? -13.020 -10.161 -0.302 1.00 95.38 92 GLY A C 1
ATOM 680 O O . GLY A 1 92 ? -14.090 -9.962 -0.877 1.00 95.38 92 GLY A O 1
ATOM 681 N N . PHE A 1 93 ? -11.976 -9.333 -0.426 1.00 96.44 93 PHE A N 1
ATOM 682 C CA . PHE A 1 93 ? -11.997 -8.125 -1.259 1.00 96.44 93 PHE A CA 1
ATOM 683 C C . PHE A 1 93 ? -11.759 -8.439 -2.737 1.00 96.44 93 PHE A C 1
ATOM 685 O O . PHE A 1 93 ? -10.932 -9.284 -3.074 1.00 96.44 93 PHE A O 1
ATOM 692 N N . HIS A 1 94 ? -12.418 -7.700 -3.631 1.00 95.31 94 HIS A N 1
ATOM 693 C CA . HIS A 1 94 ? -12.032 -7.652 -5.045 1.00 95.31 94 HIS A CA 1
ATOM 694 C C . HIS A 1 94 ? -10.944 -6.591 -5.216 1.00 95.31 94 HIS A C 1
ATOM 696 O O . HIS A 1 94 ? -11.174 -5.414 -4.956 1.00 95.31 94 HIS A O 1
ATOM 702 N N . CYS A 1 95 ? -9.743 -6.985 -5.621 1.00 95.38 95 CYS A N 1
ATOM 703 C CA . CYS A 1 95 ? -8.624 -6.052 -5.720 1.00 95.38 95 CYS A CA 1
ATOM 704 C C . CYS A 1 95 ? -8.332 -5.659 -7.168 1.00 95.38 95 CYS A C 1
ATOM 706 O O . CYS A 1 95 ? -8.467 -6.473 -8.078 1.00 95.38 95 CYS A O 1
ATOM 708 N N . PHE A 1 96 ? -7.878 -4.427 -7.368 1.00 94.25 96 PHE A N 1
ATOM 709 C CA . PHE A 1 96 ? -7.410 -3.914 -8.650 1.00 94.25 96 PHE A CA 1
ATOM 710 C C . PHE A 1 96 ? -6.018 -3.322 -8.456 1.00 94.25 96 PHE A C 1
ATOM 712 O O . PHE A 1 96 ? -5.849 -2.436 -7.626 1.00 94.25 96 PHE A O 1
ATOM 719 N N . VAL A 1 97 ? -5.021 -3.795 -9.199 1.00 92.31 97 VAL A N 1
ATOM 720 C CA . VAL A 1 97 ? -3.666 -3.224 -9.180 1.00 92.31 97 VAL A CA 1
ATOM 721 C C . VAL A 1 97 ? -3.522 -2.274 -10.361 1.00 92.31 97 VAL A C 1
ATOM 723 O O . VAL A 1 97 ? -3.718 -2.684 -11.504 1.00 92.31 97 VAL A O 1
ATOM 726 N N . LEU A 1 98 ? -3.197 -1.015 -10.080 1.00 90.62 98 LEU A N 1
ATOM 727 C CA . LEU A 1 98 ? -3.059 0.038 -11.080 1.00 90.62 98 LEU A CA 1
ATOM 728 C C . LEU A 1 98 ? -1.645 0.070 -11.660 1.00 90.62 98 LEU A C 1
ATOM 730 O O . LEU A 1 98 ? -0.684 0.256 -10.916 1.00 90.62 98 LEU A O 1
ATOM 734 N N . THR A 1 99 ? -1.530 -0.023 -12.984 1.00 86.38 99 THR A N 1
ATOM 735 C CA . THR A 1 99 ? -0.351 0.440 -13.717 1.00 86.38 99 THR A CA 1
ATOM 736 C C . THR A 1 99 ? -0.562 1.896 -14.109 1.00 86.38 99 THR A C 1
ATOM 738 O O . THR A 1 99 ? -1.561 2.240 -14.740 1.00 86.38 99 THR A O 1
ATOM 741 N N . LEU A 1 100 ? 0.346 2.777 -13.694 1.00 80.25 100 LEU A N 1
ATOM 742 C CA . LEU A 1 100 ? 0.305 4.186 -14.067 1.00 80.25 100 LEU A CA 1
ATOM 743 C C . LEU A 1 100 ? 1.682 4.683 -14.488 1.00 80.25 100 LEU A C 1
ATOM 745 O O . LEU A 1 100 ? 2.700 4.240 -13.958 1.00 80.25 100 LEU A O 1
ATOM 749 N N . GLU A 1 101 ? 1.687 5.614 -15.434 1.00 75.12 101 GLU A N 1
ATOM 750 C CA . GLU A 1 101 ? 2.866 6.412 -15.738 1.00 75.12 101 GLU A CA 1
ATOM 751 C C . GLU A 1 101 ? 3.107 7.393 -14.586 1.00 75.12 101 GLU A C 1
ATOM 753 O O . GLU A 1 101 ? 2.172 8.023 -14.080 1.00 75.12 101 GLU A O 1
ATOM 758 N N . LEU A 1 102 ? 4.357 7.487 -14.137 1.00 66.81 102 LEU A N 1
ATOM 759 C CA . LEU A 1 102 ? 4.760 8.395 -13.072 1.00 66.81 102 LEU A CA 1
ATOM 760 C C . LEU A 1 102 ? 5.543 9.568 -13.683 1.00 66.81 102 LEU A C 1
ATOM 762 O O . LEU A 1 102 ? 6.374 9.334 -14.561 1.00 66.81 102 LEU A O 1
ATOM 766 N N . PRO A 1 103 ? 5.299 10.816 -13.240 1.00 63.69 103 PRO A N 1
ATOM 767 C CA . PRO A 1 103 ? 6.078 11.969 -13.687 1.00 63.69 103 PRO A CA 1
ATOM 768 C C . PRO A 1 103 ? 7.550 11.843 -13.260 1.00 63.69 103 PRO A C 1
ATOM 770 O O . PRO A 1 103 ? 7.865 11.136 -12.300 1.00 63.69 103 PRO A O 1
ATOM 773 N N . GLU A 1 104 ? 8.453 12.554 -13.948 1.00 61.22 104 GLU A N 1
ATOM 774 C CA . GLU A 1 104 ? 9.888 12.513 -13.644 1.00 61.22 104 GLU A CA 1
ATOM 775 C C . GLU A 1 104 ? 10.199 12.840 -12.167 1.00 61.22 104 GLU A C 1
ATOM 777 O O . GLU A 1 104 ? 9.646 13.745 -11.532 1.00 61.22 104 GLU A O 1
ATOM 782 N N . LYS A 1 105 ? 11.129 12.046 -11.628 1.00 58.69 105 LYS A N 1
ATOM 783 C CA . LYS A 1 105 ? 11.397 11.814 -10.205 1.00 58.69 105 LYS A CA 1
ATOM 784 C C . LYS A 1 105 ? 11.653 13.066 -9.358 1.00 58.69 105 LYS A C 1
ATOM 786 O O . LYS A 1 105 ? 11.136 13.163 -8.248 1.00 58.69 105 LYS A O 1
ATOM 791 N N . GLN A 1 106 ? 12.507 13.983 -9.812 1.00 53.66 106 GLN A N 1
ATOM 792 C CA . GLN A 1 106 ? 13.126 14.960 -8.906 1.00 53.66 106 GLN A CA 1
ATOM 793 C C . GLN A 1 106 ? 12.207 16.142 -8.574 1.00 53.66 106 GLN A C 1
ATOM 795 O O . GLN A 1 106 ? 12.167 16.566 -7.423 1.00 53.66 106 GLN A O 1
ATOM 800 N N . GLU A 1 107 ? 11.432 16.634 -9.542 1.00 55.94 107 GLU A N 1
ATOM 801 C CA . GLU A 1 107 ? 10.517 17.761 -9.311 1.00 55.94 107 GLU A CA 1
ATOM 802 C C . GLU A 1 107 ? 9.340 17.367 -8.411 1.00 55.94 107 GLU A C 1
ATOM 804 O O . GLU A 1 107 ? 8.827 18.189 -7.657 1.00 55.94 107 GLU A O 1
ATOM 809 N N . SER A 1 108 ? 8.946 16.091 -8.423 1.00 58.78 108 SER A N 1
ATOM 810 C CA . SER A 1 108 ? 7.832 15.609 -7.608 1.00 58.78 108 SER A CA 1
ATOM 811 C C . SER A 1 108 ? 8.190 15.560 -6.116 1.00 58.78 108 SER A C 1
ATOM 813 O O . SER A 1 108 ? 7.433 16.065 -5.293 1.00 58.78 108 SER A O 1
ATOM 815 N N . TYR A 1 109 ? 9.354 15.028 -5.727 1.00 59.81 109 TYR A N 1
ATOM 816 C CA . TYR A 1 109 ? 9.683 14.853 -4.300 1.00 59.81 109 TYR A CA 1
ATOM 817 C C . TYR A 1 109 ? 9.687 16.155 -3.484 1.00 59.81 109 TYR A C 1
ATOM 819 O O . TYR A 1 109 ? 9.277 16.140 -2.321 1.00 59.81 109 TYR A O 1
ATOM 827 N N . ASP A 1 110 ? 10.101 17.269 -4.090 1.00 57.56 110 ASP A N 1
ATOM 828 C CA . ASP A 1 110 ? 10.159 18.567 -3.412 1.00 57.56 110 ASP A CA 1
ATOM 829 C C . ASP A 1 110 ? 8.810 19.316 -3.436 1.00 57.56 110 ASP A C 1
ATOM 831 O O . ASP A 1 110 ? 8.568 20.174 -2.585 1.00 57.56 110 ASP A O 1
ATOM 835 N N . VAL A 1 111 ? 7.905 18.978 -4.367 1.00 59.34 111 VAL A N 1
ATOM 836 C CA . VAL A 1 111 ? 6.646 19.712 -4.615 1.00 59.34 111 VAL A CA 1
ATOM 837 C C . VAL A 1 111 ? 5.398 18.978 -4.093 1.00 59.34 111 VAL A C 1
ATOM 839 O O . VAL A 1 111 ? 4.412 19.624 -3.724 1.00 59.34 111 VAL A O 1
ATOM 842 N N . VAL A 1 112 ? 5.414 17.643 -3.987 1.00 65.31 11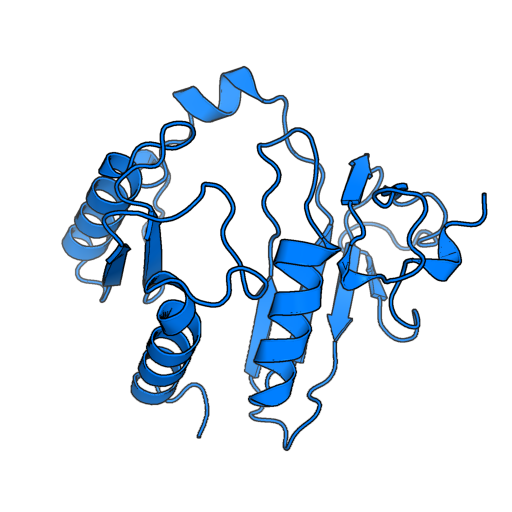2 VAL A N 1
ATOM 843 C CA . VAL A 1 112 ? 4.274 16.838 -3.499 1.00 65.31 112 VAL A CA 1
ATOM 844 C C . VAL A 1 112 ? 4.526 16.222 -2.122 1.00 65.31 112 VAL A C 1
ATOM 846 O O . VAL A 1 112 ? 4.505 15.004 -1.943 1.00 65.31 112 VAL A O 1
ATOM 849 N N . GLN A 1 113 ? 4.711 17.072 -1.105 1.00 74.12 113 GLN A N 1
ATOM 850 C CA . GLN A 1 113 ? 4.598 16.605 0.281 1.00 74.12 113 GLN A CA 1
ATOM 851 C C . GLN A 1 113 ? 3.147 16.159 0.564 1.00 74.12 113 GLN A C 1
ATOM 853 O O . GLN A 1 113 ? 2.222 16.932 0.294 1.00 74.12 113 GLN A O 1
ATOM 858 N N . PRO A 1 114 ? 2.912 14.934 1.079 1.00 74.25 114 PRO A N 1
ATOM 859 C CA . PRO A 1 114 ? 1.561 14.378 1.206 1.00 74.25 114 PRO A CA 1
ATOM 860 C C . PRO A 1 114 ? 0.608 15.211 2.068 1.00 74.25 114 PRO A C 1
ATOM 862 O O . PRO A 1 114 ? -0.588 15.258 1.796 1.00 74.25 114 PRO A O 1
ATOM 865 N N . ASP A 1 115 ? 1.129 15.871 3.100 1.00 78.12 115 ASP A N 1
ATOM 866 C CA . ASP A 1 115 ? 0.380 16.773 3.974 1.00 78.12 115 ASP A CA 1
ATOM 867 C C . ASP A 1 115 ? -0.060 18.054 3.255 1.00 78.12 115 ASP A C 1
ATOM 869 O O . ASP A 1 115 ? -1.193 18.497 3.429 1.00 78.12 115 ASP A O 1
ATOM 873 N N . VAL A 1 116 ? 0.794 18.605 2.389 1.00 79.75 116 VAL A N 1
ATOM 874 C CA . VAL A 1 116 ? 0.501 19.821 1.612 1.00 79.75 116 VAL A CA 1
ATOM 875 C C . VAL A 1 116 ? -0.546 19.556 0.529 1.00 79.75 116 VAL A C 1
ATOM 877 O O . VAL A 1 116 ? -1.371 20.415 0.230 1.00 79.75 116 VAL A O 1
ATOM 880 N N . GLN A 1 117 ? -0.531 18.358 -0.054 1.00 79.31 117 GLN A N 1
ATOM 881 C CA . GLN A 1 117 ? -1.437 17.957 -1.137 1.00 79.31 117 GLN A CA 1
ATOM 882 C C . GLN A 1 117 ? -2.762 17.366 -0.628 1.00 79.31 117 GLN A C 1
ATOM 884 O O . GLN A 1 117 ? -3.593 16.906 -1.418 1.00 79.31 117 GLN A O 1
ATOM 889 N N . LEU A 1 118 ? -2.969 17.348 0.692 1.00 84.88 118 LEU A N 1
ATOM 890 C CA . LEU A 1 118 ? -4.147 16.755 1.303 1.00 84.88 118 LEU A CA 1
ATOM 891 C C . LEU A 1 118 ? -5.406 17.551 0.930 1.00 84.88 118 LEU A C 1
ATOM 893 O O . LEU A 1 118 ? -5.564 18.719 1.291 1.00 84.88 118 LEU A O 1
ATOM 897 N N . ARG A 1 119 ? -6.335 16.899 0.225 1.00 84.88 119 ARG A N 1
ATOM 898 C CA . ARG A 1 119 ? -7.632 17.487 -0.144 1.00 84.88 119 ARG A CA 1
ATOM 899 C C . ARG A 1 119 ? -8.533 17.671 1.080 1.00 84.88 119 ARG A C 1
ATOM 901 O O . ARG A 1 119 ? -8.253 17.165 2.165 1.00 84.88 119 ARG A O 1
ATOM 908 N N . ASP A 1 120 ? -9.626 18.410 0.916 1.00 84.31 120 ASP A N 1
ATOM 909 C CA . ASP A 1 120 ? -10.591 18.640 2.000 1.00 84.31 120 ASP A CA 1
ATOM 910 C C . ASP A 1 120 ? -11.301 17.369 2.449 1.00 84.31 120 ASP A C 1
ATOM 912 O O . ASP A 1 120 ? -11.437 17.130 3.64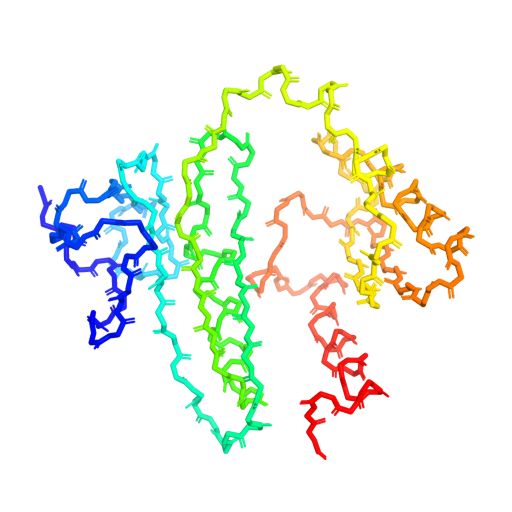8 1.00 84.31 120 ASP A O 1
ATOM 916 N N . GLU A 1 121 ? -11.673 16.520 1.497 1.00 88.56 121 GLU A N 1
ATOM 917 C CA . GLU A 1 121 ? -12.224 15.204 1.782 1.00 88.56 121 GLU A CA 1
ATOM 918 C C . GLU A 1 121 ? -11.097 14.187 1.931 1.00 88.56 121 GLU A C 1
ATOM 920 O O . GLU A 1 121 ? -10.386 13.867 0.975 1.00 88.56 121 GLU A O 1
ATOM 925 N N . VAL A 1 122 ? -10.945 13.671 3.150 1.00 90.44 122 VAL A N 1
ATOM 926 C CA . VAL A 1 122 ? -9.929 12.677 3.488 1.00 90.44 122 VAL A CA 1
ATOM 927 C C . VAL A 1 122 ? -10.609 11.435 4.056 1.00 90.44 122 VAL A C 1
ATOM 929 O O . VAL A 1 122 ? -11.414 11.556 4.986 1.00 90.44 122 VAL A O 1
ATOM 932 N N . PRO A 1 123 ? -10.316 10.233 3.531 1.00 91.94 123 PRO A N 1
ATOM 933 C CA . PRO A 1 123 ? -10.835 9.000 4.102 1.00 91.94 123 PRO A CA 1
ATOM 934 C C . PRO A 1 123 ? -10.174 8.699 5.453 1.00 91.94 123 PRO A C 1
ATOM 936 O O . PRO A 1 123 ? -9.138 9.258 5.806 1.00 91.94 123 PRO A O 1
ATOM 939 N N . ARG A 1 124 ? -10.748 7.763 6.216 1.00 94.75 124 ARG A N 1
ATOM 940 C CA . ARG A 1 124 ? -10.011 7.176 7.343 1.00 94.75 124 ARG A CA 1
ATOM 941 C C . ARG A 1 124 ? -8.764 6.488 6.799 1.00 94.75 124 ARG A C 1
ATOM 943 O O . ARG A 1 124 ? -8.865 5.727 5.839 1.00 94.75 124 ARG A O 1
ATOM 950 N N . THR A 1 125 ? -7.629 6.715 7.445 1.00 95.94 125 THR A N 1
ATOM 951 C CA . THR A 1 125 ? -6.328 6.318 6.894 1.00 95.94 125 THR A CA 1
ATOM 952 C C . THR A 1 125 ? -5.569 5.430 7.868 1.00 95.94 125 THR A C 1
ATOM 954 O O . THR A 1 125 ? -5.514 5.713 9.064 1.00 95.94 125 THR A O 1
ATOM 957 N N . PHE A 1 126 ? -4.959 4.373 7.342 1.00 97.69 126 PHE A N 1
ATOM 958 C CA . PHE A 1 126 ? -3.998 3.532 8.046 1.00 97.69 126 PHE A CA 1
ATOM 959 C C . PHE A 1 126 ? -2.620 3.747 7.418 1.00 97.69 126 PHE A C 1
ATOM 961 O O . PHE A 1 126 ? -2.459 3.586 6.209 1.00 97.69 126 PHE A O 1
ATOM 968 N N . VAL A 1 127 ? -1.634 4.124 8.226 1.00 97.44 127 VAL A N 1
ATOM 969 C CA . VAL A 1 127 ? -0.257 4.388 7.798 1.00 97.44 127 VAL A CA 1
ATOM 970 C C . VAL A 1 127 ? 0.669 3.413 8.510 1.00 97.44 127 VAL A C 1
ATOM 972 O O . VAL A 1 127 ? 0.657 3.322 9.736 1.00 97.44 127 VAL A O 1
ATOM 975 N N . VAL A 1 128 ? 1.513 2.719 7.752 1.00 97.56 128 VAL A N 1
ATOM 976 C CA . VAL A 1 128 ? 2.636 1.947 8.290 1.00 97.56 128 VAL A CA 1
ATOM 977 C C . VAL A 1 128 ? 3.940 2.501 7.739 1.00 97.56 128 VAL A C 1
ATOM 979 O O . VAL A 1 128 ? 4.007 2.878 6.571 1.00 97.56 128 VAL A O 1
ATOM 982 N N . TYR A 1 129 ? 4.964 2.588 8.586 1.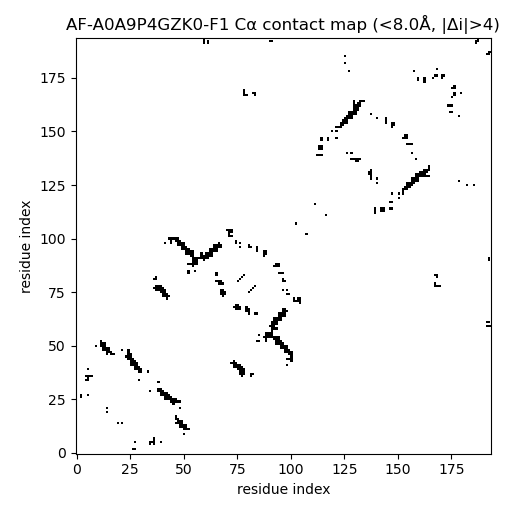00 97.50 129 TYR A N 1
ATOM 983 C CA . TYR A 1 129 ? 6.201 3.266 8.232 1.00 97.50 129 TYR A CA 1
ATOM 984 C C . TYR A 1 129 ? 7.443 2.666 8.902 1.00 97.50 129 TYR A C 1
ATOM 986 O O . TYR A 1 129 ? 7.383 2.190 10.038 1.00 97.50 129 TYR A O 1
ATOM 994 N N . ALA A 1 130 ? 8.584 2.744 8.213 1.00 97.62 130 ALA A N 1
ATOM 995 C CA . ALA A 1 130 ? 9.899 2.402 8.750 1.00 97.62 130 ALA A CA 1
ATOM 996 C C . ALA A 1 130 ? 10.548 3.633 9.407 1.00 97.62 130 ALA A C 1
ATOM 998 O O . ALA A 1 130 ? 10.799 4.651 8.765 1.00 97.62 130 ALA A O 1
ATOM 999 N N . GLY A 1 131 ? 10.828 3.557 10.706 1.00 97.25 131 GLY A N 1
ATOM 1000 C CA . GLY A 1 131 ? 11.379 4.661 11.496 1.00 97.25 131 GLY A CA 1
ATOM 1001 C C . GLY A 1 131 ? 12.809 5.045 11.112 1.00 97.25 131 GLY A C 1
ATOM 1002 O O . GLY A 1 131 ? 13.195 6.202 11.267 1.00 97.25 131 GLY A O 1
ATOM 1003 N N . ASN A 1 132 ? 13.576 4.094 10.578 1.00 96.44 132 ASN A N 1
ATOM 1004 C CA . ASN A 1 132 ? 14.949 4.267 10.107 1.00 96.44 132 ASN A CA 1
ATOM 1005 C C . ASN A 1 132 ? 15.070 4.424 8.580 1.00 96.44 132 ASN A C 1
ATOM 1007 O O . ASN A 1 132 ? 16.174 4.291 8.043 1.00 96.44 132 ASN A O 1
ATOM 1011 N N . ASP A 1 133 ? 13.971 4.713 7.877 1.00 95.12 133 ASP A N 1
ATOM 1012 C CA . ASP A 1 133 ? 13.983 4.907 6.427 1.00 95.12 133 ASP A CA 1
ATOM 1013 C C . ASP A 1 133 ? 14.810 6.144 6.034 1.00 95.12 133 ASP A C 1
ATOM 1015 O O . ASP A 1 133 ? 14.500 7.281 6.403 1.00 95.12 133 ASP A O 1
ATOM 1019 N N . LYS A 1 134 ? 15.891 5.909 5.282 1.00 90.69 134 LYS A N 1
ATOM 1020 C CA . LYS A 1 134 ? 16.799 6.953 4.783 1.00 90.69 134 LYS A CA 1
ATOM 1021 C C . LYS A 1 134 ? 16.390 7.508 3.419 1.00 90.69 134 LYS A C 1
ATOM 1023 O O . LYS A 1 134 ? 16.933 8.530 3.012 1.00 90.69 134 LYS A O 1
ATOM 1028 N N . VAL A 1 135 ? 15.497 6.823 2.705 1.00 88.44 135 VAL A N 1
ATOM 1029 C CA . VAL A 1 135 ? 15.023 7.209 1.371 1.00 88.44 135 VAL A CA 1
ATOM 1030 C C . VAL A 1 135 ? 13.811 8.122 1.500 1.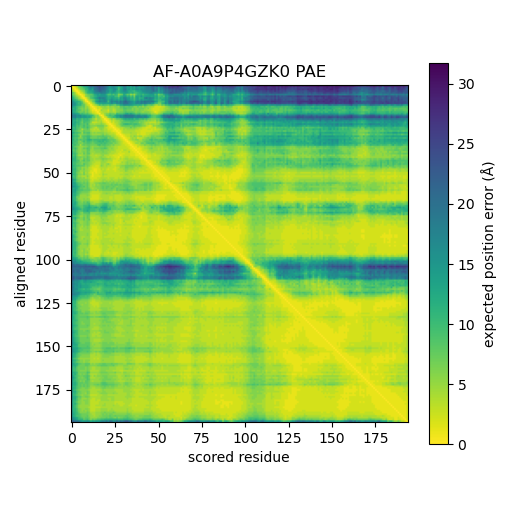00 88.44 135 VAL A C 1
ATOM 1032 O O . VAL A 1 135 ? 13.762 9.165 0.856 1.00 88.44 135 VAL A O 1
ATOM 1035 N N . VAL A 1 136 ? 12.856 7.764 2.363 1.00 88.31 136 VAL A N 1
ATOM 1036 C CA . VAL A 1 136 ? 11.663 8.573 2.631 1.00 88.31 136 VAL A CA 1
ATOM 1037 C C . VAL A 1 136 ? 11.542 8.785 4.143 1.00 88.31 136 VAL A C 1
ATOM 1039 O O . VAL A 1 136 ? 11.014 7.919 4.837 1.00 88.31 136 VAL A O 1
ATOM 1042 N N . PRO A 1 137 ? 12.016 9.919 4.691 1.00 91.00 137 PRO A N 1
ATOM 1043 C CA . PRO A 1 137 ? 12.114 10.112 6.137 1.00 91.00 137 PRO A CA 1
ATOM 1044 C C . PRO A 1 137 ? 10.776 9.989 6.881 1.00 91.00 137 PRO A C 1
ATOM 1046 O O . PRO A 1 137 ? 9.760 10.538 6.452 1.00 91.00 137 PRO A O 1
ATOM 1049 N N . VAL A 1 138 ? 10.797 9.354 8.061 1.00 94.81 138 VAL A N 1
ATOM 1050 C CA . VAL A 1 138 ? 9.607 9.097 8.907 1.00 94.81 138 VAL A CA 1
ATOM 1051 C C . VAL A 1 138 ? 8.800 10.349 9.270 1.00 94.81 138 VAL A C 1
ATOM 1053 O O . VAL A 1 138 ? 7.602 10.263 9.529 1.00 94.81 138 VAL A O 1
ATOM 1056 N N . VAL A 1 139 ? 9.417 11.535 9.227 1.00 93.25 139 VAL A N 1
ATOM 1057 C CA . VAL A 1 139 ? 8.719 12.813 9.440 1.00 93.25 139 VAL A CA 1
ATOM 1058 C C . VAL A 1 139 ? 7.518 12.991 8.503 1.00 93.25 139 VAL A C 1
ATOM 1060 O O . VAL A 1 139 ? 6.530 13.597 8.908 1.00 93.25 139 VAL A O 1
ATOM 1063 N N . ASN A 1 140 ? 7.550 12.409 7.301 1.00 91.69 140 ASN A N 1
ATOM 1064 C CA . ASN A 1 140 ? 6.440 12.472 6.351 1.00 91.69 140 ASN A CA 1
ATOM 1065 C C . ASN A 1 140 ? 5.184 11.756 6.876 1.00 91.69 140 ASN A C 1
ATOM 1067 O O . ASN A 1 140 ? 4.077 12.261 6.700 1.00 91.69 140 ASN A O 1
ATOM 1071 N N . ALA A 1 141 ? 5.342 10.631 7.583 1.00 94.50 141 ALA A N 1
ATOM 1072 C CA . ALA A 1 141 ? 4.222 9.931 8.214 1.00 94.50 141 ALA A CA 1
ATOM 1073 C C . ALA A 1 141 ? 3.565 10.791 9.300 1.00 94.50 141 ALA A C 1
ATOM 1075 O O . ALA A 1 141 ? 2.340 10.872 9.379 1.00 94.50 141 ALA A O 1
ATOM 1076 N N . TYR A 1 142 ? 4.382 11.470 10.112 1.00 95.25 142 TYR A N 1
ATOM 1077 C CA . TYR A 1 142 ? 3.890 12.340 11.179 1.00 95.25 142 TYR A CA 1
ATOM 1078 C C . TYR A 1 142 ? 3.200 13.591 10.636 1.00 95.25 142 TYR A C 1
ATOM 1080 O O . TYR A 1 142 ? 2.131 13.943 11.129 1.00 95.25 142 TYR A O 1
ATOM 1088 N N . ARG A 1 143 ? 3.758 14.223 9.595 1.00 94.50 143 ARG A N 1
ATOM 1089 C CA . ARG A 1 143 ? 3.127 15.371 8.923 1.00 94.50 143 ARG A CA 1
ATOM 1090 C C . ARG A 1 143 ? 1.770 15.005 8.336 1.00 94.50 143 ARG A C 1
ATOM 1092 O O . ARG A 1 143 ? 0.791 15.695 8.603 1.00 94.50 143 ARG A O 1
ATOM 1099 N N . LEU A 1 144 ? 1.692 13.888 7.606 1.00 93.94 144 LEU A N 1
ATOM 1100 C CA . LEU A 1 144 ? 0.428 13.408 7.053 1.00 93.94 144 LEU A CA 1
ATOM 1101 C C . LEU A 1 144 ? -0.588 13.136 8.167 1.00 93.94 144 LEU A C 1
ATOM 1103 O O . LEU A 1 144 ? -1.719 13.604 8.098 1.00 93.94 144 LEU A O 1
ATOM 1107 N N . ALA A 1 145 ? -0.187 12.424 9.220 1.00 95.75 145 ALA A N 1
ATOM 1108 C CA . ALA A 1 145 ? -1.075 12.122 10.336 1.00 95.75 145 ALA A CA 1
ATOM 1109 C C . ALA A 1 145 ? -1.611 13.390 11.012 1.00 95.75 145 ALA A C 1
ATOM 1111 O O . ALA A 1 145 ? -2.810 13.478 11.273 1.00 95.75 145 ALA A O 1
ATOM 1112 N N . GLN A 1 146 ? -0.748 14.382 11.239 1.00 95.00 146 GLN A N 1
ATOM 1113 C CA . GLN A 1 146 ? -1.150 15.672 11.788 1.00 95.00 146 GLN A CA 1
ATOM 1114 C C . GLN A 1 146 ? -2.174 16.368 10.878 1.00 95.00 146 GLN A C 1
ATOM 1116 O O . GLN A 1 146 ? -3.241 16.747 11.355 1.00 95.00 146 GLN A O 1
ATOM 1121 N N . ALA A 1 147 ? -1.908 16.462 9.573 1.00 94.31 147 ALA A N 1
ATOM 1122 C CA . ALA A 1 147 ? -2.815 17.106 8.622 1.00 94.31 147 ALA A CA 1
ATOM 1123 C C . ALA A 1 147 ? -4.199 16.419 8.558 1.00 94.31 147 ALA A C 1
ATOM 1125 O O . ALA A 1 147 ? -5.234 17.084 8.481 1.00 94.31 147 ALA A O 1
ATOM 1126 N N . ILE A 1 148 ? -4.248 15.083 8.650 1.00 95.19 148 ILE A N 1
ATOM 1127 C CA . ILE A 1 148 ? -5.513 14.326 8.704 1.00 95.19 148 ILE A CA 1
ATOM 1128 C C . ILE A 1 148 ? -6.258 14.587 10.026 1.00 95.19 148 ILE A C 1
ATOM 1130 O O . ILE A 1 148 ? -7.479 14.779 10.029 1.00 95.19 148 ILE A O 1
ATOM 1134 N N . GLN A 1 149 ? -5.536 14.635 11.149 1.00 94.19 149 GLN A N 1
ATOM 1135 C CA . GLN A 1 149 ? -6.114 14.930 12.464 1.00 94.19 149 GLN A CA 1
ATOM 1136 C C . GLN A 1 149 ? -6.671 16.353 12.559 1.00 94.19 149 GLN A C 1
ATOM 1138 O O . GLN A 1 149 ? -7.731 16.550 13.153 1.00 94.19 149 GLN A O 1
ATOM 1143 N N . GLU A 1 150 ? -6.012 17.339 11.950 1.00 94.19 150 GLU A N 1
ATOM 1144 C CA . GLU A 1 150 ? -6.492 18.726 11.882 1.00 94.19 150 GLU A CA 1
ATOM 1145 C C . GLU A 1 150 ? -7.840 18.828 11.149 1.00 94.19 150 GLU A C 1
ATOM 1147 O O . GLU A 1 150 ? -8.714 19.603 11.548 1.00 94.19 150 GLU A O 1
ATOM 1152 N N . LYS A 1 151 ? -8.072 17.957 10.157 1.00 93.94 151 LYS A N 1
ATOM 1153 C CA . LYS A 1 151 ? -9.372 17.783 9.483 1.00 93.94 151 LYS A CA 1
ATOM 1154 C C . LYS A 1 151 ? -10.378 16.942 10.289 1.00 93.94 151 LYS A C 1
ATOM 1156 O O . LYS A 1 151 ? -11.486 16.694 9.821 1.00 93.94 151 LYS A O 1
ATOM 1161 N N . ARG A 1 152 ? -10.032 16.533 11.518 1.00 93.94 152 ARG A N 1
ATOM 1162 C CA . ARG A 1 152 ? -10.848 15.721 12.446 1.00 93.94 152 ARG A CA 1
ATOM 1163 C C . ARG A 1 152 ? -11.248 14.354 11.885 1.00 93.94 152 ARG A C 1
ATOM 1165 O O . ARG A 1 152 ? -12.276 13.795 12.271 1.00 93.94 152 ARG A O 1
ATOM 1172 N N . VAL A 1 153 ? -10.426 13.806 10.994 1.00 95.12 153 VAL A N 1
ATOM 1173 C CA . VAL A 1 153 ? -10.591 12.460 10.444 1.00 95.12 153 VAL A CA 1
ATOM 1174 C C . VAL A 1 153 ? -9.716 11.480 11.229 1.00 95.12 153 VAL A C 1
ATOM 1176 O O . VAL A 1 153 ? -8.629 11.816 11.694 1.00 95.12 153 VAL A O 1
ATOM 1179 N N . GLY A 1 154 ? -10.207 10.253 11.417 1.00 93.69 154 GLY A N 1
ATOM 1180 C CA . GLY A 1 154 ? -9.453 9.205 12.104 1.00 93.69 154 GLY A CA 1
ATOM 1181 C C . GLY A 1 154 ? -8.276 8.707 11.263 1.00 93.69 154 GLY A C 1
ATOM 1182 O O . GLY A 1 154 ? -8.475 8.257 10.134 1.00 93.69 154 GLY A O 1
ATOM 1183 N N . VAL A 1 155 ? -7.077 8.732 11.844 1.00 96.81 155 VAL A N 1
ATOM 1184 C CA . VAL A 1 155 ? -5.851 8.163 11.273 1.00 96.81 155 VAL A CA 1
ATOM 1185 C C . VAL A 1 155 ? -5.182 7.241 12.287 1.00 96.81 155 VAL A C 1
ATOM 1187 O O . VAL A 1 155 ? -5.091 7.576 13.468 1.00 96.81 155 VAL A O 1
ATOM 1190 N N . GLU A 1 156 ? -4.721 6.084 11.825 1.00 97.94 156 GLU A N 1
ATOM 1191 C CA . GLU A 1 156 ? -3.934 5.131 12.605 1.00 97.94 156 GLU A CA 1
ATOM 1192 C C . GLU A 1 156 ? -2.525 5.041 12.016 1.00 97.94 156 GLU A C 1
ATOM 1194 O O . GLU A 1 156 ? -2.377 4.886 10.806 1.00 97.94 156 GLU A O 1
ATOM 1199 N N . VAL A 1 157 ? -1.492 5.177 12.853 1.00 98.12 157 VAL A N 1
ATOM 1200 C CA . VAL A 1 157 ? -0.091 5.230 12.411 1.00 98.12 157 VAL A CA 1
ATOM 1201 C C . VAL A 1 157 ? 0.737 4.215 13.186 1.00 98.12 157 VAL A C 1
ATOM 1203 O O . VAL A 1 157 ? 0.809 4.278 14.412 1.00 98.12 157 VAL A O 1
ATOM 1206 N N . HIS A 1 158 ? 1.418 3.331 12.462 1.00 98.25 158 HIS A N 1
ATOM 1207 C CA . HIS A 1 158 ? 2.338 2.334 13.005 1.00 98.25 158 HIS A CA 1
ATOM 1208 C C . HIS A 1 158 ? 3.748 2.586 12.488 1.00 98.25 158 HIS A C 1
ATOM 1210 O O . HIS A 1 158 ? 4.040 2.359 11.314 1.00 98.25 158 HIS A O 1
ATOM 1216 N N . VAL A 1 159 ? 4.633 3.050 13.368 1.00 98.25 159 VAL A N 1
ATOM 1217 C CA . VAL A 1 159 ? 6.048 3.262 13.044 1.00 98.25 159 VAL A CA 1
ATOM 1218 C C . VAL A 1 159 ? 6.880 2.162 13.683 1.00 98.25 159 VAL A C 1
ATOM 1220 O O . VAL A 1 159 ? 6.957 2.053 14.906 1.00 98.25 159 VAL A O 1
ATOM 1223 N N . PHE A 1 160 ? 7.541 1.367 12.849 1.00 98.31 160 PHE A N 1
ATOM 1224 C CA . PHE A 1 160 ? 8.473 0.338 13.294 1.00 98.31 160 PHE A CA 1
ATOM 1225 C C . PHE A 1 160 ? 9.879 0.925 13.329 1.00 98.31 160 PHE A C 1
ATOM 1227 O O . PHE A 1 160 ? 10.375 1.368 12.300 1.00 98.31 160 PHE A O 1
ATOM 1234 N N . ALA A 1 161 ? 10.519 0.950 14.502 1.00 97.56 161 ALA A N 1
ATOM 1235 C CA . ALA A 1 161 ? 11.811 1.621 14.692 1.00 97.56 161 ALA A CA 1
ATOM 1236 C C . ALA A 1 161 ? 12.903 1.140 13.719 1.00 97.56 161 ALA A C 1
ATOM 1238 O O . ALA A 1 161 ? 13.694 1.954 13.246 1.00 97.56 161 ALA A O 1
ATOM 1239 N N . ASP A 1 162 ? 12.913 -0.160 13.416 1.00 96.38 162 ASP A N 1
ATOM 1240 C CA . ASP A 1 162 ? 13.817 -0.782 12.453 1.00 96.38 162 ASP A CA 1
ATOM 1241 C C . ASP A 1 162 ? 13.025 -1.640 11.460 1.00 96.38 162 ASP A C 1
ATOM 1243 O O . ASP A 1 162 ? 12.431 -2.659 11.829 1.00 96.38 162 ASP A O 1
ATOM 1247 N N . ALA A 1 163 ? 12.982 -1.193 10.207 1.00 97.06 163 ALA A N 1
ATOM 1248 C CA . ALA A 1 163 ? 12.400 -1.921 9.092 1.00 97.06 163 ALA A CA 1
ATOM 1249 C C . ALA A 1 163 ? 13.102 -1.522 7.781 1.00 97.06 163 ALA A C 1
ATOM 1251 O O . ALA A 1 163 ? 13.504 -0.370 7.616 1.00 97.06 163 ALA A O 1
ATOM 1252 N N . PRO A 1 164 ? 13.263 -2.449 6.823 1.00 95.19 164 PRO A N 1
ATOM 1253 C CA . PRO A 1 164 ? 13.897 -2.125 5.553 1.00 95.19 164 PRO A CA 1
ATOM 1254 C C . PRO A 1 164 ? 13.024 -1.165 4.738 1.00 95.19 164 PRO A C 1
ATOM 1256 O O . PRO A 1 164 ? 11.804 -1.299 4.722 1.00 95.19 164 PRO A O 1
ATOM 1259 N N . HIS A 1 165 ? 13.640 -0.236 4.007 1.00 93.81 165 HIS A N 1
ATOM 1260 C CA . HIS A 1 165 ? 12.921 0.531 2.986 1.00 93.81 165 HIS A CA 1
ATOM 1261 C C . HIS A 1 165 ? 12.254 -0.420 1.974 1.00 93.81 165 HIS A C 1
ATOM 1263 O O . HIS A 1 165 ? 12.855 -1.425 1.585 1.00 93.81 165 HIS A O 1
ATOM 1269 N N . GLY A 1 166 ? 11.025 -0.106 1.548 1.00 90.69 166 GLY A N 1
ATOM 1270 C CA . GLY A 1 166 ? 10.262 -0.950 0.618 1.00 90.69 166 GLY A CA 1
ATOM 1271 C C . GLY A 1 166 ? 9.834 -2.301 1.208 1.00 90.69 166 GLY A C 1
ATOM 1272 O O . GLY A 1 166 ? 9.725 -3.289 0.473 1.00 90.69 166 GLY A O 1
ATOM 1273 N N . PHE A 1 167 ? 9.643 -2.378 2.534 1.00 94.06 167 PHE A N 1
ATOM 1274 C CA . PHE A 1 167 ? 9.065 -3.562 3.170 1.00 94.06 167 PHE A CA 1
ATOM 1275 C C . PHE A 1 167 ? 7.651 -3.831 2.635 1.00 94.06 167 PHE A C 1
ATOM 1277 O O . PHE A 1 167 ? 6.864 -2.920 2.388 1.00 94.06 167 PHE A O 1
ATOM 1284 N N . THR A 1 168 ? 7.316 -5.108 2.488 1.00 92.31 168 THR A N 1
ATOM 1285 C CA . THR A 1 168 ? 5.992 -5.586 2.059 1.00 92.31 168 THR A CA 1
ATOM 1286 C C . THR A 1 168 ? 5.731 -6.954 2.710 1.00 92.31 168 THR A C 1
ATOM 1288 O O . THR A 1 168 ? 6.316 -7.277 3.745 1.00 92.31 168 THR A O 1
ATOM 1291 N N . LEU A 1 169 ? 4.822 -7.757 2.160 1.00 93.19 169 LEU A N 1
ATOM 1292 C CA . LEU A 1 169 ? 4.431 -9.080 2.652 1.00 93.19 169 LEU A CA 1
ATOM 1293 C C . LEU A 1 169 ? 5.583 -10.090 2.706 1.00 93.19 169 LEU A C 1
ATOM 1295 O O . LEU A 1 169 ? 5.554 -11.002 3.528 1.00 93.19 169 LEU A O 1
ATOM 1299 N N . ASP A 1 170 ? 6.602 -9.921 1.864 1.00 89.56 170 ASP A N 1
ATOM 1300 C CA . ASP A 1 170 ? 7.790 -10.779 1.840 1.00 89.56 170 ASP A CA 1
ATOM 1301 C C . ASP A 1 170 ? 8.808 -10.448 2.948 1.00 89.56 170 ASP A C 1
ATOM 1303 O O . ASP A 1 170 ? 9.775 -11.185 3.152 1.00 89.56 170 ASP A O 1
ATOM 1307 N N . THR A 1 171 ? 8.583 -9.372 3.709 1.00 92.94 171 THR A N 1
ATOM 1308 C CA . THR A 1 171 ? 9.418 -8.989 4.851 1.00 92.94 171 THR A CA 1
ATOM 1309 C C . THR A 1 171 ? 9.019 -9.799 6.083 1.00 92.94 171 THR A C 1
ATOM 1311 O O . THR A 1 171 ? 8.275 -9.349 6.954 1.00 92.94 171 THR A O 1
ATOM 1314 N N . VAL A 1 172 ? 9.511 -11.034 6.137 1.00 92.19 172 VAL A N 1
ATOM 1315 C CA . VAL A 1 172 ? 9.207 -12.009 7.191 1.00 92.19 172 VAL A CA 1
ATOM 1316 C C . VAL A 1 172 ? 10.226 -11.976 8.333 1.00 92.19 172 VAL A C 1
ATOM 1318 O O . VAL A 1 172 ? 11.368 -11.556 8.164 1.00 92.19 172 VAL A O 1
ATOM 1321 N N . GLY A 1 173 ? 9.817 -12.432 9.520 1.00 94.00 173 GLY A N 1
ATOM 1322 C CA . GLY A 1 173 ? 10.713 -12.595 10.675 1.00 94.00 173 GLY A CA 1
ATOM 1323 C C . GLY A 1 173 ? 11.110 -11.300 11.396 1.00 94.00 173 GLY A C 1
ATOM 1324 O O . GLY A 1 173 ? 11.810 -11.364 12.403 1.00 94.00 173 GLY A O 1
ATOM 1325 N N . LEU A 1 174 ? 10.643 -10.141 10.927 1.00 96.50 174 LEU A N 1
ATOM 1326 C CA . LEU A 1 174 ? 10.839 -8.841 11.572 1.00 96.50 174 LEU A CA 1
ATOM 1327 C C . LEU A 1 174 ? 9.544 -8.348 12.233 1.00 96.50 174 LEU A C 1
ATOM 1329 O O . LEU A 1 174 ? 8.459 -8.703 11.761 1.00 96.50 174 LEU A O 1
ATOM 1333 N N . PRO A 1 175 ? 9.614 -7.476 13.260 1.00 97.56 175 PRO A N 1
ATOM 1334 C CA . PRO A 1 175 ? 8.424 -6.902 13.895 1.00 97.56 175 PRO A CA 1
ATOM 1335 C C . PRO A 1 175 ? 7.458 -6.243 12.907 1.00 97.56 175 PRO A C 1
ATOM 1337 O O . PRO A 1 175 ? 6.245 -6.366 13.068 1.00 97.56 175 PRO A O 1
ATOM 1340 N N . VAL A 1 176 ? 7.990 -5.610 11.853 1.00 97.50 176 VAL A N 1
ATOM 1341 C CA . VAL A 1 176 ? 7.186 -4.959 10.812 1.00 97.50 176 VAL A CA 1
ATOM 1342 C C . VAL A 1 176 ? 6.190 -5.915 10.161 1.00 97.50 176 VAL A C 1
ATOM 1344 O O . VAL A 1 176 ? 5.090 -5.482 9.854 1.00 97.50 176 VAL A O 1
ATOM 1347 N N . SER A 1 177 ? 6.478 -7.220 10.062 1.00 96.94 177 SER A N 1
ATOM 1348 C CA . SER A 1 177 ? 5.561 -8.221 9.480 1.00 96.94 177 SER A CA 1
ATOM 1349 C C . SER A 1 177 ? 4.155 -8.237 10.107 1.00 96.94 177 SER A C 1
ATOM 1351 O O . SER A 1 177 ? 3.188 -8.635 9.454 1.00 96.94 177 SER A O 1
ATOM 1353 N N . ALA A 1 178 ? 4.010 -7.739 11.341 1.00 97.25 178 ALA A N 1
ATOM 1354 C CA . ALA A 1 178 ? 2.731 -7.619 12.032 1.00 97.25 178 ALA A CA 1
ATOM 1355 C C . ALA A 1 178 ? 1.773 -6.573 11.419 1.00 97.25 178 ALA A C 1
ATOM 1357 O O . ALA A 1 178 ? 0.577 -6.599 11.727 1.00 97.25 178 ALA A O 1
ATOM 1358 N N . TRP A 1 179 ? 2.256 -5.678 10.544 1.00 97.38 179 TRP A N 1
ATOM 1359 C CA . TRP A 1 179 ? 1.461 -4.588 9.961 1.00 97.38 179 TRP A CA 1
ATOM 1360 C C . TRP A 1 179 ? 0.199 -5.079 9.242 1.00 97.38 179 TRP A C 1
ATOM 1362 O O . TRP A 1 179 ? -0.843 -4.431 9.303 1.00 97.38 179 TRP A O 1
ATOM 1372 N N . THR A 1 180 ? 0.263 -6.248 8.603 1.00 96.81 180 THR A N 1
ATOM 1373 C CA . THR A 1 180 ? -0.865 -6.849 7.874 1.00 96.81 180 THR A CA 1
ATOM 1374 C C . THR A 1 180 ? -2.000 -7.236 8.816 1.00 96.81 180 THR A C 1
ATOM 1376 O O . THR A 1 180 ? -3.165 -6.944 8.549 1.00 96.81 180 THR A O 1
ATOM 1379 N N . GLY A 1 181 ? -1.667 -7.837 9.961 1.00 97.50 181 GLY A N 1
ATOM 1380 C CA . GLY A 1 181 ? -2.628 -8.174 11.007 1.00 97.50 181 GLY A CA 1
ATOM 1381 C C . GLY A 1 181 ? -3.269 -6.929 11.619 1.00 97.50 181 GLY A C 1
ATOM 1382 O O . GLY A 1 181 ? -4.486 -6.899 11.802 1.00 97.50 181 GLY A O 1
ATOM 1383 N N . MET A 1 182 ? -2.472 -5.885 11.869 1.00 98.12 182 MET A N 1
ATOM 1384 C CA . MET A 1 182 ? -2.960 -4.593 12.370 1.00 98.12 182 MET A CA 1
ATOM 1385 C C . MET A 1 182 ? -3.907 -3.927 11.363 1.00 98.12 182 MET A C 1
ATOM 1387 O O . MET A 1 182 ? -5.016 -3.545 11.725 1.00 98.12 182 MET A O 1
ATOM 1391 N N . CYS A 1 183 ? -3.528 -3.881 10.084 1.00 97.75 183 CYS A N 1
ATOM 1392 C CA . CYS A 1 183 ? -4.355 -3.330 9.011 1.00 97.75 183 CYS A CA 1
ATOM 1393 C C . CYS A 1 183 ? -5.675 -4.104 8.852 1.00 97.75 183 CYS A C 1
ATOM 1395 O O . CYS A 1 183 ? -6.750 -3.509 8.774 1.00 97.75 183 CYS A O 1
ATOM 1397 N N . ALA A 1 184 ? -5.630 -5.440 8.890 1.00 97.00 184 ALA A N 1
ATOM 1398 C CA . ALA A 1 184 ? -6.833 -6.270 8.850 1.00 97.00 184 ALA A CA 1
ATOM 1399 C C . ALA A 1 184 ? -7.762 -6.012 10.049 1.00 97.00 184 ALA A C 1
ATOM 1401 O O . ALA A 1 184 ? -8.980 -5.944 9.879 1.00 97.00 184 ALA A O 1
ATOM 1402 N N . ALA A 1 185 ? -7.209 -5.852 11.255 1.00 97.81 185 ALA A N 1
ATOM 1403 C CA . ALA A 1 185 ? -7.983 -5.517 12.448 1.00 97.81 185 ALA A CA 1
ATOM 1404 C C . ALA A 1 185 ? -8.617 -4.120 12.346 1.00 97.81 185 ALA A C 1
ATOM 1406 O O . ALA A 1 185 ? -9.806 -3.968 12.630 1.00 97.81 185 ALA A O 1
ATOM 1407 N N . TRP A 1 186 ? -7.865 -3.129 11.866 1.00 97.56 186 TRP A N 1
ATOM 1408 C CA . TRP A 1 186 ? -8.361 -1.778 11.612 1.00 97.56 186 TRP A CA 1
ATOM 1409 C C . TRP A 1 186 ? -9.514 -1.771 10.597 1.00 97.56 186 TRP A C 1
ATOM 1411 O O . TRP A 1 186 ? -10.582 -1.220 10.863 1.00 97.56 186 TRP A O 1
ATOM 1421 N N . MET A 1 187 ? -9.369 -2.473 9.470 1.00 95.94 187 MET A N 1
ATOM 1422 C CA . MET A 1 187 ? -10.432 -2.604 8.466 1.00 95.94 187 MET A CA 1
ATOM 1423 C C . MET A 1 187 ? -11.703 -3.270 9.035 1.00 95.94 187 MET A C 1
ATOM 1425 O O . MET A 1 187 ? -12.817 -2.837 8.725 1.00 95.94 187 MET A O 1
ATOM 1429 N N . LYS A 1 188 ? -11.565 -4.272 9.917 1.00 95.38 188 LYS A N 1
ATOM 1430 C CA . LYS A 1 188 ? -12.701 -4.874 10.646 1.00 95.38 188 LYS A CA 1
ATOM 1431 C C . LYS A 1 188 ? -13.359 -3.893 11.612 1.00 95.38 188 LYS A C 1
ATOM 1433 O O . LYS A 1 188 ? -14.583 -3.828 11.677 1.00 95.38 188 LYS A O 1
ATOM 1438 N N . GLN A 1 189 ? -12.575 -3.088 12.329 1.00 95.56 189 GLN A N 1
ATOM 1439 C CA . GLN A 1 189 ? -13.098 -2.028 13.198 1.00 95.56 189 GLN A CA 1
ATOM 1440 C C . GLN A 1 189 ? -13.922 -0.999 12.406 1.00 95.56 189 GLN A C 1
ATOM 1442 O O . GLN A 1 189 ? -14.908 -0.465 12.917 1.00 95.56 189 GLN A O 1
ATOM 1447 N N . LEU A 1 190 ? -13.559 -0.759 11.144 1.00 93.62 190 LEU A N 1
ATOM 1448 C CA . LEU A 1 190 ? -14.321 0.068 10.207 1.00 93.62 190 LEU A CA 1
ATOM 1449 C C . LEU A 1 190 ? -15.524 -0.640 9.568 1.00 93.62 190 LEU A C 1
ATOM 1451 O O . LEU A 1 190 ? -16.270 0.005 8.835 1.00 93.62 190 LEU A O 1
ATOM 1455 N N . ARG A 1 191 ? -15.745 -1.926 9.870 1.00 93.12 191 ARG A N 1
ATOM 1456 C CA . ARG A 1 191 ? -16.799 -2.775 9.290 1.00 93.12 191 ARG A CA 1
ATOM 1457 C C . ARG A 1 191 ? -16.715 -2.883 7.766 1.00 93.12 191 ARG A C 1
ATOM 1459 O O . ARG A 1 191 ? -17.739 -2.962 7.097 1.00 93.12 191 ARG A O 1
ATOM 1466 N N . LEU A 1 192 ? -15.497 -2.888 7.224 1.00 88.94 192 LEU A N 1
ATOM 1467 C CA . LEU A 1 192 ? -15.274 -3.117 5.793 1.00 88.94 192 LEU A CA 1
ATOM 1468 C C . LEU A 1 192 ? -15.420 -4.598 5.419 1.00 88.94 192 LEU A C 1
ATOM 1470 O O . LEU A 1 192 ? -15.703 -4.914 4.271 1.00 88.94 192 LEU A O 1
ATOM 1474 N N . PHE A 1 193 ? -15.211 -5.504 6.378 1.00 87.56 193 PHE A N 1
ATOM 1475 C CA . PHE A 1 193 ? -15.423 -6.945 6.233 1.00 87.56 193 PHE A CA 1
ATOM 1476 C C . PHE A 1 193 ? -15.465 -7.634 7.607 1.00 87.56 193 PHE A C 1
ATOM 1478 O O . PHE A 1 193 ? -15.116 -7.018 8.622 1.00 87.56 193 PHE A O 1
ATOM 1485 N N . GLY A 1 194 ? -15.811 -8.926 7.610 1.00 73.69 194 GLY A N 1
ATOM 1486 C CA . GLY A 1 194 ? -15.985 -9.756 8.811 1.00 73.69 194 GLY A CA 1
ATOM 1487 C C . GLY A 1 194 ? -17.436 -9.830 9.257 1.00 73.69 194 GLY A C 1
ATOM 1488 O O . GLY A 1 194 ? -17.631 -10.227 10.424 1.00 73.69 194 GLY A O 1
#

Radius of gyration: 17.28 Å; Cα contacts (8 Å, |Δi|>4): 340; chains: 1; bounding box: 36×36×42 Å

Solvent-accessible surface area (backbone atoms only — not comparable to full-atom values): 11150 Å² total; per-residue (Å²): 131,81,67,72,65,44,50,68,85,76,85,49,62,45,58,77,85,55,92,66,68,72,78,76,20,50,46,73,48,35,72,93,73,50,65,53,35,51,54,24,31,35,64,46,52,76,52,42,34,35,46,54,42,71,40,77,37,75,69,50,86,41,75,45,82,36,73,36,54,49,81,48,67,38,32,31,40,4,53,52,14,47,46,49,35,54,56,44,7,58,70,4,26,34,22,29,32,52,47,68,70,62,67,71,50,72,69,45,69,81,69,60,45,70,43,79,67,55,60,93,83,65,74,75,44,81,46,78,46,31,51,61,23,85,88,64,53,45,65,58,59,54,46,33,49,48,48,42,45,76,72,72,38,62,68,47,78,47,72,32,69,72,40,64,77,89,67,48,88,86,42,68,100,46,80,59,50,51,52,61,60,52,50,52,50,51,41,39,75,70,64,62,44,136

Secondary structure (DSSP, 8-state):
--GGGGSS-STTEEESS----STTSEEEE-GGG---GGG-EEEEESS-EEEEE--SSS--S-EEEEE--STTT-B-IIIIIIHHHHHHHHTTPEEEEEE-----HHHHHHH--TTTT--SS---EEEEEETT-SSS-THHHHHHHHHHHHTT--EEEEEESS--TT--TT--SSGGGGHHHHHHHHHHHTTS--